Protein AF-A0A1S6K8A1-F1 (afdb_monomer)

pLDDT: mean 90.95, std 9.64, range [48.81, 98.81]

Mean predicted aligned error: 5.12 Å

Solvent-accessible surface area (backbone atoms only — not comparable to full-atom values): 17089 Å² total; per-residue (Å²): 82,60,69,56,19,53,52,50,51,32,41,77,69,65,68,31,81,94,62,98,66,86,76,83,82,50,78,65,81,83,83,84,59,56,93,90,34,52,47,62,49,50,51,54,43,56,75,68,61,49,46,68,44,80,40,87,43,58,84,52,51,68,46,60,52,64,59,52,71,70,56,44,48,51,35,51,78,60,59,33,29,38,37,28,30,58,37,49,58,67,57,39,26,73,75,63,39,65,59,37,35,55,36,50,68,65,58,44,49,17,28,44,36,33,42,35,69,42,41,32,65,25,14,20,52,53,18,31,52,48,32,56,49,35,37,66,76,31,61,94,38,63,87,58,27,23,36,12,56,36,25,13,49,90,41,66,89,32,47,33,44,54,52,17,19,51,50,18,28,52,55,48,29,68,77,36,74,92,47,51,57,40,68,68,52,98,69,69,57,29,71,30,67,52,41,81,84,39,71,61,30,50,52,50,41,67,56,18,63,74,24,32,32,24,34,44,45,18,71,70,45,40,59,55,42,50,54,55,46,47,74,68,64,54,84,79,44,30,32,42,32,52,47,40,64,38,54,76,79,41,61,32,39,34,19,52,29,11,38,23,44,41,50,18,60,55,49,29,52,55,49,49,24,57,74,72,57,39,66,69,44,31,89,84,27,71,72,22,25,71,65,66,29,42,33,56,73,48,71,37,26,58,44,95,46,82,92,53,40,36,14,33,67,41,76,64,26,72,81,40,78,69,16,67,64,99

Sequence (326 aa):
SGWEAVHKISYELGLDKAQVSGNKNLRNKVYEPKKGELASSYKNAIDSSFRYIVLCGFTHKAALYGLEPEYIKKIKDNNIVFITVDFDIQQDASTGEPAAKAFVDKIGQGRLIPVIFDTKQAAYIAGRALADYFSKIYKDNPEKRTIGAFGGIPWPAVSDFIAGTFQGIIDWNKEHPEAKTKSLNNTIELKTSFTSGEPVAVAAINSVIKATASYPVAGSLSSDTAKEIKKLGDKNKFIIGVDADQKNALKGHRIFTSVMKLIGQAVYNVLADLYSQGENSLSLQPGFEIGKKNGEAKVFGYGENEASKYVGVATSGLLDSKNDEI

Foldseek 3Di:
DLVCLQQVLCVVVVVDPDDPDDPPPGPRDDDDADVPRLLVSLVVCLVVLDQEAEDADPVSQVSLLPDDLVSLVSCQVSLRAYEYEQDDLVVCLVVPPVSSVSNCVSNDFLRYHYEAAQLLQQLLVQLLVLLVVQCPPCVVPLVQLEFAEEAQAPDCLQVSSVVSNVNSQVVNCVVPVSRHRDYQDPDYHHHNNLDPPPPSLVVSLVSGLVHLEYEYSRPCSQLVSQVVNVVVVDLSHAYAAEQDFCCVVSWQAFYFKYWHAQSSVVSNLQVNCCVPVHQQDRPQFHRRHRNHHHGDHDHQYCDPDPVRGRTHIGDGRRPPPRHSND

Organism: Mycoplasmopsis bovis (NCBI:txid28903)

Structure (mmCIF, N/CA/C/O backbone):
data_AF-A0A1S6K8A1-F1
#
_entry.id   AF-A0A1S6K8A1-F1
#
loop_
_atom_site.group_PDB
_atom_site.id
_atom_site.type_symbol
_atom_site.label_atom_id
_atom_site.label_alt_id
_atom_site.label_comp_id
_atom_site.label_asym_id
_atom_site.label_entity_id
_atom_site.label_seq_id
_atom_site.pdbx_PDB_ins_code
_atom_site.Cartn_x
_atom_site.Cartn_y
_atom_site.Cartn_z
_atom_site.occupancy
_atom_site.B_iso_or_equiv
_atom_site.auth_seq_id
_atom_site.auth_comp_id
_atom_site.auth_asym_id
_atom_site.auth_atom_id
_atom_site.pdbx_PDB_model_num
ATOM 1 N N . SER A 1 1 ? -9.533 -5.399 -1.930 1.00 82.44 1 SER A N 1
ATOM 2 C CA . SER A 1 1 ? -9.502 -4.082 -1.253 1.00 82.44 1 SER A CA 1
ATOM 3 C C . SER A 1 1 ? -10.282 -4.151 0.064 1.00 82.44 1 SER A C 1
ATOM 5 O O . SER A 1 1 ? -10.915 -5.170 0.324 1.00 82.44 1 SER A O 1
ATOM 7 N N . GLY A 1 2 ? -10.243 -3.115 0.914 1.00 85.25 2 GLY A N 1
ATOM 8 C CA . GLY A 1 2 ? -11.008 -3.102 2.174 1.00 85.25 2 GLY A CA 1
ATOM 9 C C . GLY A 1 2 ? -12.531 -3.115 1.970 1.00 85.25 2 GLY A C 1
ATOM 10 O O . GLY A 1 2 ? -13.239 -3.812 2.689 1.00 85.25 2 GLY A O 1
ATOM 11 N N . TRP A 1 3 ? -13.038 -2.419 0.945 1.00 85.38 3 TRP A N 1
ATOM 12 C CA . TRP A 1 3 ? -14.476 -2.380 0.650 1.00 85.38 3 TRP A CA 1
ATOM 13 C C . TRP A 1 3 ? -15.014 -3.762 0.237 1.00 85.38 3 TRP A C 1
ATOM 15 O O . TRP A 1 3 ? -16.063 -4.187 0.726 1.00 85.38 3 TRP A O 1
ATOM 25 N N . GLU A 1 4 ? -14.259 -4.485 -0.599 1.00 84.94 4 GLU A N 1
ATOM 26 C CA . GLU A 1 4 ? -14.596 -5.844 -1.046 1.00 84.94 4 GLU A CA 1
ATOM 27 C C . GLU A 1 4 ? -14.690 -6.800 0.138 1.00 84.94 4 GLU A C 1
ATOM 29 O O . GLU A 1 4 ? -15.601 -7.617 0.189 1.00 84.94 4 GLU A O 1
ATOM 34 N N . ALA A 1 5 ? -13.784 -6.673 1.110 1.00 88.94 5 ALA A N 1
ATOM 35 C CA . ALA A 1 5 ? -13.787 -7.494 2.315 1.00 88.94 5 ALA A CA 1
ATOM 36 C C . ALA A 1 5 ? -15.070 -7.302 3.133 1.00 88.94 5 ALA A C 1
ATOM 38 O O . ALA A 1 5 ? -15.718 -8.276 3.510 1.00 88.94 5 ALA A O 1
ATOM 39 N N . VAL A 1 6 ? -15.463 -6.041 3.344 1.00 87.06 6 VAL A N 1
ATOM 40 C CA . VAL A 1 6 ? -16.673 -5.654 4.085 1.00 87.06 6 VAL A CA 1
ATOM 41 C C . VAL A 1 6 ? -17.950 -6.176 3.411 1.00 87.06 6 VAL A C 1
ATOM 43 O O . VAL A 1 6 ? -18.886 -6.588 4.097 1.00 87.06 6 VAL A O 1
ATOM 46 N N . HIS A 1 7 ? -17.990 -6.196 2.077 1.00 85.50 7 HIS A N 1
ATOM 47 C CA . HIS A 1 7 ? -19.129 -6.729 1.320 1.00 85.50 7 HIS A CA 1
ATOM 48 C C . HIS A 1 7 ? -19.131 -8.259 1.283 1.00 85.50 7 HIS A C 1
ATOM 50 O O . HIS A 1 7 ? -20.175 -8.888 1.458 1.00 85.50 7 HIS A O 1
ATOM 56 N N . LYS A 1 8 ? -17.960 -8.868 1.077 1.00 86.69 8 LYS A N 1
ATOM 57 C CA . LYS A 1 8 ? -17.801 -10.320 1.014 1.00 86.69 8 LYS A CA 1
ATOM 58 C C . LYS A 1 8 ? -18.229 -10.980 2.321 1.00 86.69 8 LYS A C 1
ATOM 60 O O . LYS A 1 8 ? -18.984 -11.945 2.278 1.00 86.69 8 LYS A O 1
ATOM 65 N N . ILE A 1 9 ? -17.829 -10.423 3.467 1.00 87.25 9 ILE A N 1
ATOM 66 C CA . ILE A 1 9 ? -18.209 -10.986 4.767 1.00 87.25 9 ILE A CA 1
ATOM 67 C C . ILE A 1 9 ? -19.720 -10.899 5.016 1.00 87.25 9 ILE A C 1
ATOM 69 O O . ILE A 1 9 ? -20.315 -11.869 5.472 1.00 87.25 9 ILE A O 1
ATOM 73 N N . SER A 1 10 ? -20.373 -9.788 4.647 1.00 83.62 10 SER A N 1
ATOM 74 C CA . SER A 1 10 ? -21.837 -9.688 4.715 1.00 83.62 10 SER A CA 1
ATOM 75 C C . SER A 1 10 ? -22.523 -10.797 3.925 1.00 83.62 10 SER A C 1
ATOM 77 O O . SER A 1 10 ? -23.492 -11.391 4.395 1.00 83.62 10 SER A O 1
ATOM 79 N N . TYR A 1 11 ? -22.043 -11.037 2.706 1.00 84.69 11 TYR A N 1
ATOM 80 C CA . TYR A 1 11 ? -22.619 -12.034 1.821 1.00 84.69 11 TYR A CA 1
ATOM 81 C C . TYR A 1 11 ? -22.442 -13.450 2.377 1.00 84.69 11 TYR A C 1
ATOM 83 O O . TYR A 1 11 ? -23.408 -14.204 2.464 1.00 84.69 11 TYR A O 1
ATOM 91 N N . GLU A 1 12 ? -21.231 -13.800 2.808 1.00 86.12 12 GLU A N 1
ATOM 92 C CA . GLU A 1 12 ? -20.920 -15.142 3.312 1.00 86.12 12 GLU A CA 1
ATOM 93 C C . GLU A 1 12 ? -21.593 -15.450 4.654 1.00 86.12 12 GLU A C 1
ATOM 95 O O . GLU A 1 12 ? -21.944 -16.597 4.914 1.00 86.12 12 GLU A O 1
ATOM 100 N N . LEU A 1 13 ? -21.860 -14.428 5.472 1.00 83.06 13 LEU A N 1
ATOM 101 C CA . LEU A 1 13 ? -22.665 -14.553 6.689 1.00 83.06 13 LEU A CA 1
ATOM 102 C C . LEU A 1 13 ? -24.183 -14.543 6.420 1.00 83.06 13 LEU A C 1
ATOM 104 O O . LEU A 1 13 ? -24.973 -14.575 7.363 1.00 83.06 13 LEU A O 1
ATOM 108 N N . GLY A 1 14 ? -24.616 -14.450 5.157 1.00 81.38 14 GLY A N 1
ATOM 109 C CA . GLY A 1 14 ? -26.032 -14.372 4.783 1.00 81.38 14 GLY A CA 1
ATOM 110 C C . GLY A 1 14 ? -26.734 -13.092 5.250 1.00 81.38 14 GLY A C 1
ATOM 111 O O . GLY A 1 14 ? -27.963 -13.041 5.288 1.00 81.38 14 GLY A O 1
ATOM 112 N N . LEU A 1 15 ? -25.970 -12.058 5.619 1.00 78.25 15 LEU A N 1
ATOM 113 C CA . LEU A 1 15 ? -26.489 -10.769 6.080 1.00 78.25 15 LEU A CA 1
ATOM 114 C C . LEU A 1 15 ? -27.032 -9.928 4.924 1.00 78.25 15 LEU A C 1
ATOM 116 O O . LEU A 1 15 ? -27.980 -9.171 5.118 1.00 78.25 15 LEU A O 1
ATOM 120 N N . ASP A 1 16 ? -26.438 -10.087 3.740 1.00 79.06 16 ASP A N 1
ATOM 121 C CA . ASP A 1 16 ? -26.830 -9.420 2.504 1.00 79.06 16 ASP A CA 1
ATOM 122 C C . ASP A 1 16 ? -27.112 -10.460 1.407 1.00 79.06 16 ASP A C 1
ATOM 124 O O . ASP A 1 16 ? -26.397 -11.452 1.260 1.00 79.06 16 ASP A O 1
ATOM 128 N N . LYS A 1 17 ? -28.156 -10.238 0.597 1.00 68.44 17 LYS A N 1
ATOM 129 C CA . LYS A 1 17 ? -28.444 -11.091 -0.569 1.00 68.44 17 LYS A CA 1
ATOM 130 C C . LYS A 1 17 ? -27.462 -10.783 -1.702 1.00 68.44 17 LYS A C 1
ATOM 132 O O . LYS A 1 17 ? -27.255 -9.610 -2.017 1.00 68.44 17 LYS A O 1
ATOM 137 N N . ALA A 1 18 ? -26.946 -11.817 -2.377 1.00 59.41 18 ALA A N 1
ATOM 138 C CA . ALA A 1 18 ? -26.244 -11.639 -3.650 1.00 59.41 18 ALA A CA 1
ATOM 139 C C . ALA A 1 18 ? -27.179 -10.965 -4.657 1.00 59.41 18 ALA A C 1
ATOM 141 O O . ALA A 1 18 ? -28.193 -11.531 -5.064 1.00 59.41 18 ALA A O 1
ATOM 142 N N . GLN A 1 19 ? -26.823 -9.760 -5.080 1.00 58.38 19 GLN A N 1
ATOM 143 C CA . GLN A 1 19 ? -27.377 -9.140 -6.272 1.00 58.38 19 GLN A CA 1
ATOM 144 C C . GLN A 1 19 ? -26.222 -8.626 -7.121 1.00 58.38 19 GLN A C 1
ATOM 146 O O . GLN A 1 19 ? -25.225 -8.131 -6.602 1.00 58.38 19 GLN A O 1
ATOM 151 N N . VAL A 1 20 ? -26.363 -8.784 -8.436 1.00 48.81 20 VAL A N 1
ATOM 152 C CA . VAL A 1 20 ? -25.279 -8.616 -9.416 1.00 48.81 20 VAL A CA 1
ATOM 153 C C . VAL A 1 20 ? -24.877 -7.139 -9.592 1.00 48.81 20 VAL A C 1
ATOM 155 O O . VAL A 1 20 ? -23.797 -6.854 -10.098 1.00 48.81 20 VAL A O 1
ATOM 158 N N . SER A 1 21 ? -25.691 -6.190 -9.119 1.00 53.47 21 SER A N 1
ATOM 159 C CA . SER A 1 21 ? -25.352 -4.766 -8.989 1.00 53.47 21 SER A CA 1
ATOM 160 C C . SER A 1 21 ? -26.474 -4.001 -8.269 1.00 53.47 21 SER A C 1
ATOM 162 O O . SER A 1 21 ? -27.628 -4.423 -8.268 1.00 53.47 21 SER A O 1
ATOM 164 N N . GLY A 1 22 ? -26.153 -2.858 -7.654 1.00 54.72 22 GLY A N 1
ATOM 165 C CA . GLY A 1 22 ? -27.156 -1.854 -7.269 1.00 54.72 22 GLY A CA 1
ATOM 166 C C . GLY A 1 22 ? -27.935 -2.084 -5.967 1.00 54.72 22 GLY A C 1
ATOM 167 O O . GLY A 1 22 ? -28.835 -1.293 -5.679 1.00 54.72 22 GLY A O 1
ATOM 168 N N . ASN A 1 23 ? -27.601 -3.093 -5.153 1.00 60.78 23 ASN A N 1
ATOM 169 C CA . ASN A 1 23 ? -28.203 -3.225 -3.825 1.00 60.78 23 ASN A CA 1
ATOM 170 C C . ASN A 1 23 ? -27.742 -2.065 -2.922 1.00 60.78 23 ASN A C 1
ATOM 172 O O . ASN A 1 23 ? -26.606 -2.029 -2.459 1.00 60.78 23 ASN A O 1
ATOM 176 N N . LYS A 1 24 ? -28.633 -1.100 -2.675 1.00 62.41 24 LYS A N 1
ATOM 177 C CA . LYS A 1 24 ? -28.378 0.052 -1.789 1.00 62.41 24 LYS A CA 1
ATOM 178 C C . LYS A 1 24 ? -28.623 -0.272 -0.307 1.00 62.41 24 LYS A C 1
ATOM 180 O O . LYS A 1 24 ? -28.198 0.475 0.578 1.00 62.41 24 LYS A O 1
ATOM 185 N N . ASN A 1 25 ? -29.261 -1.408 -0.025 1.00 69.88 25 ASN A N 1
ATOM 186 C CA . ASN A 1 25 ? -29.684 -1.837 1.306 1.00 69.88 25 ASN A CA 1
ATOM 187 C C . ASN A 1 25 ? -28.726 -2.867 1.911 1.00 69.88 25 ASN A C 1
ATOM 189 O O . ASN A 1 25 ? -29.161 -3.820 2.545 1.00 69.88 25 ASN A O 1
ATOM 193 N N . LEU A 1 26 ? -27.421 -2.664 1.728 1.00 75.69 26 LEU A N 1
ATOM 194 C CA . LEU A 1 26 ? -26.408 -3.493 2.377 1.00 75.69 26 LEU A CA 1
ATOM 195 C C . LEU A 1 26 ? -26.368 -3.218 3.881 1.00 75.69 26 LEU A C 1
ATOM 197 O O . LEU A 1 26 ? -26.454 -2.052 4.287 1.00 75.69 26 LEU A O 1
ATOM 201 N N . ARG A 1 27 ? -26.238 -4.271 4.689 1.00 80.56 27 ARG A N 1
ATOM 202 C CA . ARG A 1 27 ? -26.088 -4.180 6.145 1.00 80.56 27 ARG A CA 1
ATOM 203 C C . ARG A 1 27 ? -24.772 -3.512 6.510 1.00 80.56 27 ARG A C 1
ATOM 205 O O . ARG A 1 27 ? -24.757 -2.585 7.316 1.00 80.56 27 ARG A O 1
ATOM 212 N N . ASN A 1 28 ? -23.689 -3.950 5.879 1.00 82.88 28 ASN A N 1
ATOM 213 C CA . ASN A 1 28 ? -22.412 -3.266 5.981 1.00 82.88 28 ASN A CA 1
ATOM 214 C C . ASN A 1 28 ? -22.362 -2.152 4.933 1.00 82.88 28 ASN A C 1
ATOM 216 O O . ASN A 1 28 ? -22.629 -2.379 3.752 1.00 82.88 28 ASN A O 1
ATOM 220 N N . LYS A 1 29 ? -22.040 -0.931 5.362 1.00 82.94 29 LYS A N 1
ATOM 221 C CA . LYS A 1 29 ? -21.957 0.235 4.476 1.00 82.94 29 LYS A CA 1
ATOM 222 C C . LYS A 1 29 ? -20.510 0.577 4.161 1.00 82.94 29 LYS A C 1
ATOM 224 O O . LYS A 1 29 ? -19.606 0.342 4.957 1.00 82.94 29 LYS A O 1
ATOM 229 N N . VAL A 1 30 ? -20.321 1.193 3.001 1.00 80.88 30 VAL A N 1
ATOM 230 C CA . VAL A 1 30 ? -19.072 1.850 2.624 1.00 80.88 30 VAL A CA 1
ATOM 231 C C . VAL A 1 30 ? -19.373 3.323 2.415 1.00 80.88 30 VAL A C 1
ATOM 233 O O . VAL A 1 30 ? -20.309 3.679 1.700 1.00 80.88 30 VAL A O 1
ATOM 236 N N . TYR A 1 31 ? -18.573 4.161 3.061 1.00 79.25 31 TYR A N 1
ATOM 237 C CA . TYR A 1 31 ? -18.586 5.602 2.878 1.00 79.25 31 TYR A CA 1
ATOM 238 C C . TYR A 1 31 ? -17.304 5.964 2.151 1.00 79.25 31 TYR A C 1
ATOM 240 O O . TYR A 1 31 ? -16.223 5.824 2.717 1.00 79.25 31 TYR A O 1
ATOM 248 N N . GLU A 1 32 ? -17.418 6.389 0.897 1.00 81.12 32 GLU A N 1
ATOM 249 C CA . GLU A 1 32 ? -16.304 7.017 0.196 1.00 81.12 32 GLU A CA 1
ATOM 250 C C . GLU A 1 32 ? -16.325 8.513 0.543 1.00 81.12 32 GLU A C 1
ATOM 252 O O . GLU A 1 32 ? -17.215 9.236 0.082 1.00 81.12 32 GLU A O 1
ATOM 257 N N . PRO A 1 33 ? -15.426 8.987 1.423 1.00 81.75 33 PRO A N 1
ATOM 258 C CA . PRO A 1 33 ? -15.405 10.385 1.816 1.00 81.75 33 PRO A CA 1
ATOM 259 C C . PRO A 1 33 ? -14.972 11.236 0.623 1.00 81.75 33 PRO A C 1
ATOM 261 O O . PRO A 1 33 ? -13.967 10.945 -0.029 1.00 81.75 33 PRO A O 1
ATOM 264 N N . LYS A 1 34 ? -15.669 12.347 0.369 1.00 84.06 34 LYS A N 1
ATOM 265 C CA . LYS A 1 34 ? -15.129 13.361 -0.542 1.00 84.06 34 LYS A CA 1
ATOM 266 C C . LYS A 1 34 ? -13.886 14.001 0.078 1.00 84.06 34 LYS A C 1
ATOM 268 O O . LYS A 1 34 ? -13.673 13.967 1.295 1.00 84.06 34 LYS A O 1
ATOM 273 N N . LYS A 1 35 ? -13.064 14.635 -0.761 1.00 81.06 35 LYS A N 1
ATOM 274 C CA . LYS A 1 35 ? -11.877 15.379 -0.318 1.00 81.06 35 LYS A CA 1
ATOM 275 C C . LYS A 1 35 ? -12.264 16.389 0.770 1.00 81.06 35 LYS A C 1
ATOM 277 O O . LYS A 1 35 ? -13.113 17.242 0.547 1.00 81.06 35 LYS A O 1
ATOM 282 N N . GLY A 1 36 ? -11.633 16.282 1.939 1.00 84.38 36 GLY A N 1
ATOM 283 C CA . GLY A 1 36 ? -11.901 17.151 3.093 1.00 84.38 36 GLY A CA 1
ATOM 284 C C . GLY A 1 36 ? -13.105 16.754 3.959 1.00 84.38 36 GLY A C 1
ATOM 285 O O . GLY A 1 36 ? -13.292 17.341 5.017 1.00 84.38 36 GLY A O 1
ATOM 286 N N . GLU A 1 37 ? -13.881 15.731 3.588 1.00 90.62 37 GLU A N 1
ATOM 287 C CA . GLU A 1 37 ? -15.113 15.330 4.294 1.00 90.62 37 GLU A CA 1
ATOM 288 C C . GLU A 1 37 ? -14.934 14.094 5.202 1.00 90.62 37 GLU A C 1
ATOM 290 O O . GLU A 1 37 ? -15.907 13.443 5.596 1.00 90.62 37 GLU A O 1
ATOM 295 N N . LEU A 1 38 ? -13.691 13.755 5.568 1.00 92.44 38 LEU A N 1
ATOM 296 C CA . LEU A 1 38 ? -13.395 12.607 6.438 1.00 92.44 38 LEU A CA 1
ATOM 297 C C . LEU A 1 38 ? -14.090 12.711 7.803 1.00 92.44 38 LEU A C 1
ATOM 299 O O . LEU A 1 38 ? -14.707 11.745 8.245 1.00 92.44 38 LEU A O 1
ATOM 303 N N . ALA A 1 39 ? -14.043 13.884 8.444 1.00 92.19 39 ALA A N 1
ATOM 304 C CA . ALA A 1 39 ? -14.665 14.090 9.752 1.00 92.19 39 ALA A CA 1
ATOM 305 C C . ALA A 1 39 ? -16.185 13.859 9.698 1.00 92.19 39 ALA A C 1
ATOM 307 O O . ALA A 1 39 ? -16.719 13.093 10.495 1.00 92.19 39 ALA A O 1
ATOM 308 N N . SER A 1 40 ? -16.875 14.449 8.717 1.00 92.38 40 SER A N 1
ATOM 309 C CA . SER A 1 40 ? -18.314 14.236 8.507 1.00 92.38 40 SER A CA 1
ATOM 310 C C . SER A 1 40 ? -18.646 12.766 8.238 1.00 92.38 40 SER A C 1
ATOM 312 O O . SER A 1 40 ? -19.638 12.251 8.744 1.00 92.38 40 SER A O 1
ATOM 314 N N . SER A 1 41 ? -17.788 12.061 7.497 1.00 92.44 41 SER A N 1
ATOM 315 C CA . SER A 1 41 ? -17.971 10.634 7.213 1.00 92.44 41 SER A CA 1
ATOM 316 C C . SER A 1 41 ? -17.862 9.771 8.475 1.00 92.44 41 SER A C 1
ATOM 318 O O . SER A 1 41 ? -18.659 8.851 8.653 1.00 92.44 41 SER A O 1
ATOM 320 N N . TYR A 1 42 ? -16.944 10.091 9.394 1.00 93.25 42 TYR A N 1
ATOM 321 C CA . TYR A 1 42 ? -16.872 9.412 10.693 1.00 93.25 42 TYR A CA 1
ATOM 322 C C . TYR A 1 42 ? -18.099 9.671 11.551 1.00 93.25 42 TY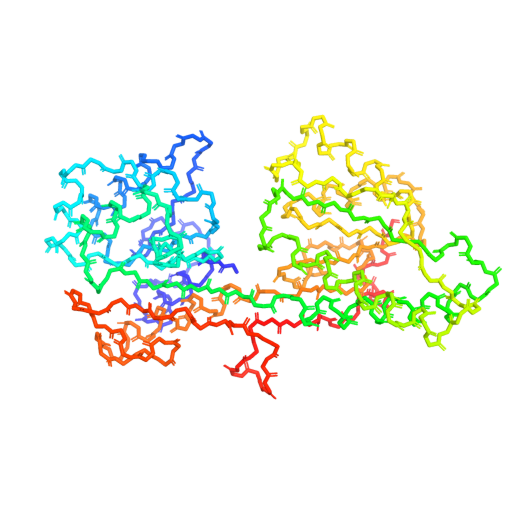R A C 1
ATOM 324 O O . TYR A 1 42 ? -18.641 8.730 12.120 1.00 93.25 42 TYR A O 1
ATOM 332 N N . LYS A 1 43 ? -18.553 10.926 11.617 1.00 93.56 43 LYS A N 1
ATOM 333 C CA . LYS A 1 43 ? -19.755 11.303 12.370 1.00 93.56 43 LYS A CA 1
ATOM 334 C C . LYS A 1 43 ? -20.963 10.508 11.889 1.00 93.56 43 LYS A C 1
ATOM 336 O O . LYS A 1 43 ? -21.606 9.843 12.691 1.00 93.56 43 LYS A O 1
ATOM 341 N N . ASN A 1 44 ? -21.166 10.445 10.573 1.00 92.25 44 ASN A N 1
ATOM 342 C CA . ASN A 1 44 ? -22.231 9.648 9.964 1.00 92.25 44 ASN A CA 1
ATOM 343 C C . ASN A 1 44 ? -22.121 8.154 10.305 1.00 92.25 44 ASN A C 1
ATOM 345 O O . ASN A 1 44 ? -23.133 7.514 10.594 1.00 92.25 44 ASN A O 1
ATOM 349 N N . ALA A 1 45 ? -20.911 7.586 10.281 1.00 92.19 45 ALA A N 1
ATOM 350 C CA . ALA A 1 45 ? -20.701 6.182 10.625 1.00 92.19 45 ALA A CA 1
ATOM 351 C C . ALA A 1 45 ? -20.979 5.897 12.116 1.00 92.19 45 ALA A C 1
ATOM 353 O O . ALA A 1 45 ? -21.615 4.895 12.447 1.00 92.19 45 ALA A O 1
ATOM 354 N N . ILE A 1 46 ? -20.553 6.793 13.009 1.00 94.88 46 ILE A N 1
ATOM 355 C CA . ILE A 1 46 ? -20.787 6.694 14.456 1.00 94.88 46 ILE A CA 1
ATOM 356 C C . ILE A 1 46 ? -22.278 6.862 14.776 1.00 94.88 46 ILE A C 1
ATOM 358 O O . ILE A 1 46 ? -22.825 6.077 15.546 1.00 94.88 46 ILE A O 1
ATOM 362 N N . ASP A 1 47 ? -22.9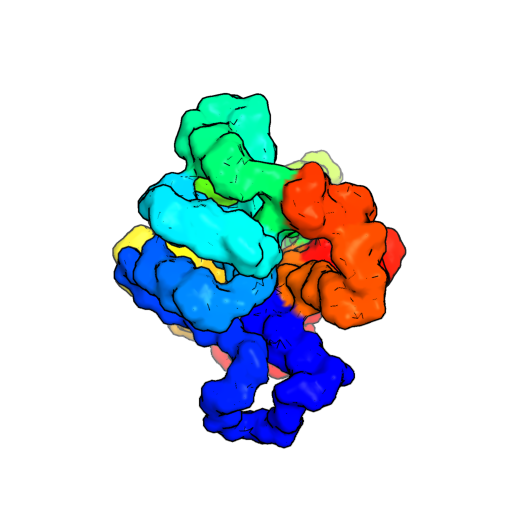56 7.828 14.154 1.00 94.56 47 ASP A N 1
ATOM 363 C CA . ASP A 1 47 ? -24.395 8.068 14.334 1.00 94.56 47 ASP A CA 1
ATOM 364 C C . ASP A 1 47 ? -25.249 6.919 13.797 1.00 94.56 47 ASP A C 1
ATOM 366 O O . ASP A 1 47 ? -26.275 6.573 14.379 1.00 94.56 47 ASP A O 1
ATOM 370 N N . SER A 1 48 ? -24.778 6.254 12.741 1.00 90.75 48 SER A N 1
ATOM 371 C CA . SER A 1 48 ? -25.383 5.021 12.223 1.00 90.75 48 SER A CA 1
ATOM 372 C C . SER A 1 48 ? -25.118 3.800 13.114 1.00 90.75 48 SER A C 1
ATOM 374 O O . SER A 1 48 ? -25.553 2.699 12.784 1.00 90.75 48 SER A O 1
ATOM 376 N N . SER A 1 49 ? -24.413 3.975 14.239 1.00 86.94 49 SER A N 1
ATOM 377 C CA . SER A 1 49 ? -24.106 2.930 15.221 1.00 86.94 49 SER A CA 1
ATOM 378 C C . SER A 1 49 ? -23.358 1.727 14.629 1.00 86.94 49 SER A C 1
ATOM 380 O O . SER A 1 49 ? -23.553 0.589 15.064 1.00 86.94 49 SER A O 1
ATOM 382 N N . PHE A 1 50 ? -22.483 1.952 13.637 1.00 91.00 50 PHE A N 1
ATOM 383 C CA . PHE A 1 50 ? -21.607 0.881 13.157 1.00 91.00 50 PHE A CA 1
ATOM 384 C C . PHE A 1 50 ? -20.660 0.444 14.264 1.00 91.00 50 PHE A C 1
ATOM 386 O O . PHE A 1 50 ? -19.879 1.235 14.788 1.00 91.00 50 PHE A O 1
ATOM 393 N N . ARG A 1 51 ? -20.704 -0.851 14.581 1.00 90.06 51 ARG A N 1
ATOM 394 C CA . ARG A 1 51 ? -19.867 -1.437 15.628 1.00 90.06 51 ARG A CA 1
ATOM 395 C C . ARG A 1 51 ? -18.398 -1.560 15.224 1.00 90.06 51 ARG A C 1
ATOM 397 O O . ARG A 1 51 ? -17.518 -1.414 16.067 1.00 90.06 51 ARG A O 1
ATOM 404 N N . TYR A 1 52 ? -18.136 -1.806 13.943 1.00 92.56 52 TYR A N 1
ATOM 405 C CA . TYR A 1 52 ? -16.793 -1.949 13.387 1.00 92.56 52 TYR A CA 1
ATOM 406 C C . TYR A 1 52 ? -16.610 -0.942 12.255 1.00 92.56 52 TYR A C 1
ATOM 408 O O . TYR A 1 52 ? -17.383 -0.939 11.297 1.00 92.56 52 TYR A O 1
ATOM 416 N N . ILE A 1 53 ? -15.593 -0.089 12.363 1.00 95.38 53 ILE A N 1
ATOM 417 C CA . ILE A 1 53 ? -15.279 0.939 11.367 1.00 95.38 53 ILE A CA 1
ATOM 418 C C . ILE A 1 53 ? -13.877 0.670 10.820 1.00 95.38 53 ILE A C 1
ATOM 420 O O . ILE A 1 53 ? -12.884 0.797 11.534 1.00 95.38 53 ILE A O 1
ATOM 424 N N . VAL A 1 54 ? -13.792 0.294 9.543 1.00 95.19 54 VAL A N 1
ATOM 425 C CA . VAL A 1 54 ? -12.519 0.033 8.854 1.00 95.19 54 VAL A CA 1
ATOM 426 C C . VAL A 1 54 ? -12.003 1.323 8.221 1.00 95.19 54 VAL A C 1
ATOM 428 O O . VAL A 1 54 ? -12.702 1.950 7.427 1.00 95.19 54 VAL A O 1
ATOM 431 N N . LEU A 1 55 ? -10.770 1.703 8.552 1.00 95.06 55 LEU A N 1
ATOM 432 C CA . LEU A 1 55 ? -10.096 2.901 8.057 1.00 95.06 55 LEU A CA 1
ATOM 433 C C . LEU A 1 55 ? -8.890 2.489 7.207 1.00 95.06 55 LEU A C 1
ATOM 435 O O . LEU A 1 55 ? -7.909 1.967 7.737 1.00 95.06 55 LEU A O 1
ATOM 439 N N . CYS A 1 56 ? -8.957 2.706 5.893 1.00 92.19 56 CYS A N 1
ATOM 440 C CA . CYS A 1 56 ? -7.901 2.305 4.964 1.00 92.19 56 CYS A CA 1
ATOM 441 C C . CYS A 1 56 ? -6.975 3.472 4.612 1.00 92.19 56 CYS A C 1
ATOM 443 O O . CYS A 1 56 ? -7.284 4.262 3.725 1.00 92.19 56 CYS A O 1
ATOM 445 N N . GLY A 1 57 ? -5.813 3.536 5.268 1.00 91.81 57 GLY A N 1
ATOM 446 C CA . GLY A 1 57 ? -4.755 4.500 4.975 1.00 91.81 57 GLY A CA 1
ATOM 447 C C . GLY A 1 57 ? -4.453 5.456 6.131 1.00 91.81 57 GLY A C 1
ATOM 448 O O . GLY A 1 57 ? -5.321 5.886 6.886 1.00 91.81 57 GLY A O 1
ATOM 449 N N . PHE A 1 58 ? -3.193 5.856 6.253 1.00 91.94 58 PHE A N 1
ATOM 450 C CA . PHE A 1 58 ? -2.710 6.726 7.333 1.00 91.94 58 PHE A CA 1
ATOM 451 C C . PHE A 1 58 ? -3.237 8.173 7.271 1.00 91.94 58 PHE A C 1
ATOM 453 O O . PHE A 1 58 ? -3.142 8.904 8.256 1.00 91.94 58 PHE A O 1
ATOM 460 N N . THR A 1 59 ? -3.838 8.604 6.156 1.00 92.19 59 THR A N 1
ATOM 461 C CA . THR A 1 59 ? -4.457 9.938 6.005 1.00 92.19 59 THR A CA 1
ATOM 462 C C . THR A 1 59 ? -5.700 10.130 6.879 1.00 92.19 59 THR A C 1
ATOM 464 O O . THR A 1 59 ? -6.171 11.252 7.054 1.00 92.19 59 THR A O 1
ATOM 467 N N . HIS A 1 60 ? -6.213 9.049 7.469 1.00 94.31 60 HIS A N 1
ATOM 468 C CA . HIS A 1 60 ? -7.357 9.056 8.373 1.00 94.31 60 HIS A CA 1
ATOM 469 C C . HIS A 1 60 ? -7.059 9.683 9.752 1.00 94.31 60 HIS A C 1
ATOM 471 O O . HIS A 1 60 ? -7.994 10.152 10.410 1.00 94.31 60 HIS A O 1
ATOM 477 N N . LYS A 1 61 ? -5.783 9.728 10.175 1.00 93.50 61 LYS A N 1
ATOM 478 C CA . LYS A 1 61 ? -5.340 10.118 11.530 1.00 93.50 61 LYS A CA 1
ATOM 479 C C . LYS A 1 61 ? -5.857 11.486 11.980 1.00 93.50 61 LYS A C 1
ATOM 481 O O . LYS A 1 61 ? -6.533 11.580 12.998 1.00 93.50 61 LYS A O 1
ATOM 486 N N . ALA A 1 62 ? -5.586 12.538 11.204 1.00 92.56 62 ALA A N 1
ATOM 487 C CA . ALA A 1 62 ? -5.884 13.915 11.610 1.00 92.56 62 ALA A CA 1
ATOM 488 C C . ALA A 1 62 ? -7.381 14.140 11.884 1.00 92.56 62 ALA A C 1
ATOM 490 O O . ALA A 1 62 ? -7.752 14.691 12.918 1.00 92.56 62 ALA A O 1
ATOM 491 N N . ALA A 1 63 ? -8.247 13.657 10.987 1.00 94.44 63 ALA A N 1
ATOM 492 C CA . ALA A 1 63 ? -9.694 13.768 11.156 1.00 94.44 63 ALA A CA 1
ATOM 493 C C . ALA A 1 63 ? -10.210 12.942 12.347 1.00 94.44 63 ALA A C 1
ATOM 495 O O . ALA A 1 63 ? -11.187 13.328 12.981 1.00 94.44 63 ALA A O 1
ATOM 496 N N . LEU A 1 64 ? -9.560 11.816 12.658 1.00 94.06 64 LEU A N 1
ATOM 497 C CA . LEU A 1 64 ? -9.962 10.939 13.753 1.00 94.06 64 LEU A CA 1
ATOM 498 C C . LEU A 1 64 ? -9.585 11.549 15.113 1.00 94.06 64 LEU A C 1
ATOM 500 O O . LEU A 1 64 ? -10.395 11.554 16.036 1.00 94.06 64 LEU A O 1
ATOM 504 N N . TYR A 1 65 ? -8.391 12.139 15.214 1.00 95.00 65 TYR A N 1
ATOM 505 C CA . TYR A 1 65 ? -7.926 12.827 16.425 1.00 95.00 65 TYR A CA 1
ATOM 506 C C . TYR A 1 65 ? -8.763 14.072 16.753 1.00 95.00 65 TYR A C 1
ATOM 508 O O . TYR A 1 65 ? -8.881 14.447 17.920 1.00 95.00 65 TYR A O 1
ATOM 516 N N . GLY A 1 66 ? -9.355 14.691 15.728 1.00 94.25 66 GLY A N 1
ATOM 517 C CA . GLY A 1 66 ? -10.197 15.881 15.840 1.00 94.25 66 GLY A CA 1
ATOM 518 C C . GLY A 1 66 ? -11.656 15.634 16.236 1.00 94.25 66 GLY A C 1
ATOM 519 O O . GLY A 1 66 ? -12.419 16.595 16.252 1.00 94.25 66 GLY A O 1
ATOM 520 N N . LEU A 1 67 ? -12.069 14.395 16.534 1.00 95.75 67 LEU A N 1
ATOM 521 C CA . LEU A 1 67 ? -13.454 14.103 16.922 1.00 95.75 67 LEU A CA 1
ATOM 522 C C . LEU A 1 67 ? -13.862 14.813 18.224 1.00 95.75 67 LEU A C 1
ATOM 524 O O . LEU A 1 67 ? -13.141 14.801 19.227 1.00 95.75 67 LEU A O 1
ATOM 528 N N . GLU A 1 68 ? -15.061 15.395 18.219 1.00 96.19 68 GLU A N 1
ATOM 529 C CA . GLU A 1 68 ? -15.622 16.118 19.356 1.00 96.19 68 GLU A CA 1
ATOM 530 C C . GLU A 1 68 ? -15.999 15.175 20.519 1.00 96.19 68 GLU A C 1
ATOM 532 O O . GLU A 1 68 ? -16.315 13.999 20.298 1.00 96.19 68 GLU A O 1
ATOM 537 N N . PRO A 1 69 ? -16.028 15.670 21.777 1.00 97.12 69 PRO A N 1
ATOM 538 C CA . PRO A 1 69 ? -16.305 14.844 22.957 1.00 97.12 69 PRO A CA 1
ATOM 539 C C . PRO A 1 69 ? -17.610 14.037 22.897 1.00 97.12 69 PRO A C 1
ATOM 541 O O . PRO A 1 69 ? -17.664 12.928 23.429 1.00 97.12 69 PRO A O 1
ATOM 544 N N . GLU A 1 70 ? -18.649 14.549 22.233 1.00 97.69 70 GLU A N 1
ATOM 545 C CA . GLU A 1 70 ? -19.917 13.830 22.059 1.00 97.69 70 GLU A CA 1
ATOM 546 C C . GLU A 1 70 ? -19.760 12.545 21.226 1.00 97.69 70 GLU A C 1
ATOM 548 O O . GLU A 1 70 ? -20.342 11.515 21.566 1.00 97.69 70 GLU A O 1
ATOM 553 N N . TYR A 1 71 ? -18.912 12.559 20.191 1.00 97.69 71 TYR A N 1
ATOM 554 C CA . TYR A 1 71 ? -18.629 11.378 19.373 1.00 97.69 71 TYR A CA 1
ATOM 555 C C . TYR A 1 71 ? -17.712 10.407 20.108 1.00 97.69 71 TYR A C 1
ATOM 557 O O . TYR A 1 71 ? -17.923 9.200 20.026 1.00 97.69 71 TYR A O 1
ATOM 565 N N . ILE A 1 72 ? -16.763 10.909 20.908 1.00 97.56 72 ILE A N 1
ATOM 566 C CA . ILE A 1 72 ? -15.980 10.067 21.827 1.00 97.56 72 ILE A CA 1
ATOM 567 C C . ILE A 1 72 ? -16.909 9.328 22.799 1.00 97.56 72 ILE A C 1
ATOM 569 O O . ILE A 1 72 ? -16.726 8.132 23.037 1.00 97.56 72 ILE A O 1
ATOM 573 N N . LYS A 1 73 ? -17.937 10.005 23.328 1.00 97.25 73 LYS A N 1
ATOM 574 C CA . LYS A 1 73 ? -18.945 9.372 24.184 1.00 97.25 73 LYS A CA 1
ATOM 575 C C . LYS A 1 73 ? -19.720 8.287 23.427 1.00 97.25 73 LYS A C 1
ATOM 577 O O . LYS A 1 73 ? -19.783 7.162 23.909 1.00 97.25 73 LYS A O 1
ATOM 582 N N . LYS A 1 74 ? -20.225 8.580 22.222 1.00 97.50 74 LYS A N 1
ATOM 583 C CA . LYS A 1 74 ? -20.939 7.600 21.377 1.00 97.50 74 LYS A CA 1
ATOM 584 C C . LYS A 1 74 ? -20.083 6.376 21.036 1.00 97.50 74 LYS A C 1
ATOM 586 O O . LYS A 1 74 ? -20.589 5.259 21.076 1.00 97.50 74 LYS A O 1
ATOM 591 N N . ILE A 1 75 ? -18.794 6.566 20.743 1.00 97.00 75 ILE A N 1
ATOM 592 C CA . ILE A 1 75 ? -17.835 5.473 20.512 1.00 97.00 75 ILE A CA 1
ATOM 593 C C . ILE A 1 75 ? -17.751 4.562 21.740 1.00 97.00 75 ILE A C 1
ATOM 595 O O . ILE A 1 75 ? -17.741 3.337 21.607 1.00 97.00 75 ILE A O 1
ATOM 599 N N . LYS A 1 76 ? -17.694 5.148 22.942 1.00 96.06 76 LYS A N 1
ATOM 600 C CA . LYS A 1 76 ? -17.631 4.385 24.190 1.00 96.06 76 LYS A CA 1
ATOM 601 C C . LYS A 1 76 ? -18.922 3.643 24.483 1.00 96.06 76 LYS A C 1
ATOM 603 O O . LYS A 1 76 ? -18.850 2.440 24.707 1.00 96.06 76 LYS A O 1
ATOM 608 N N . ASP A 1 77 ? -20.048 4.350 24.452 1.00 95.38 77 ASP A N 1
ATOM 609 C CA . ASP A 1 77 ? -21.367 3.813 24.794 1.00 95.38 77 ASP A CA 1
ATOM 610 C C . ASP A 1 77 ? -21.764 2.650 23.870 1.00 95.38 77 ASP A C 1
ATOM 612 O O . ASP A 1 77 ? -22.358 1.677 24.324 1.00 95.38 77 ASP A O 1
ATOM 616 N N . ASN A 1 78 ? -21.393 2.724 22.586 1.00 94.94 78 ASN A N 1
ATOM 617 C CA . ASN A 1 78 ? -21.742 1.714 21.584 1.00 94.94 78 ASN A CA 1
ATOM 618 C C . ASN A 1 78 ? -20.636 0.677 21.329 1.00 94.94 78 ASN A C 1
ATOM 620 O O . ASN A 1 78 ? -20.771 -0.142 20.421 1.00 94.94 78 ASN A O 1
ATOM 624 N N . ASN A 1 79 ? -19.538 0.705 22.099 1.00 93.38 79 ASN A N 1
ATOM 625 C CA . ASN A 1 79 ? -18.382 -0.181 21.914 1.00 93.38 79 ASN A CA 1
ATOM 626 C C . ASN A 1 79 ? -17.883 -0.233 20.455 1.00 93.38 79 ASN A C 1
ATOM 628 O O . ASN A 1 79 ? -17.619 -1.309 19.913 1.00 93.38 79 ASN A O 1
ATOM 632 N N . ILE A 1 80 ? -17.775 0.938 19.818 1.00 95.75 80 ILE A N 1
ATOM 633 C CA . ILE A 1 80 ? -17.282 1.055 18.443 1.00 95.75 80 ILE A CA 1
ATOM 634 C C . ILE A 1 80 ? -15.784 0.749 18.417 1.00 95.75 80 ILE A C 1
ATOM 636 O O . ILE A 1 80 ? -15.012 1.319 19.191 1.00 95.75 80 ILE A O 1
ATOM 640 N N . VAL A 1 81 ? -15.376 -0.122 17.495 1.00 95.19 81 VAL A N 1
ATOM 641 C CA . VAL A 1 81 ? -13.983 -0.521 17.275 1.00 95.19 81 VAL A CA 1
ATOM 642 C C . VAL A 1 81 ? -13.518 -0.029 15.908 1.00 95.19 81 VAL A C 1
ATOM 644 O O . VAL A 1 81 ? -14.174 -0.262 14.890 1.00 95.19 81 VAL A O 1
ATOM 647 N N . PHE A 1 82 ? -12.355 0.615 15.877 1.00 96.38 82 PHE A N 1
ATOM 648 C CA . PHE A 1 82 ? -11.681 1.027 14.653 1.00 96.38 82 PHE A CA 1
ATOM 649 C C . PHE A 1 82 ? -10.646 -0.012 14.229 1.00 96.38 82 PHE A C 1
ATOM 651 O O . PHE A 1 82 ? -9.760 -0.368 15.005 1.00 96.38 82 PHE A O 1
ATOM 658 N N . ILE A 1 83 ? -10.728 -0.452 12.976 1.00 95.50 83 ILE A N 1
ATOM 659 C CA . ILE A 1 83 ? -9.716 -1.289 12.325 1.00 95.50 83 ILE A CA 1
ATOM 660 C C . ILE A 1 83 ? -8.867 -0.364 11.446 1.00 95.50 83 ILE A C 1
ATOM 662 O O . ILE A 1 83 ? -9.351 0.125 10.424 1.00 95.50 83 ILE A O 1
ATOM 666 N N . THR A 1 84 ? -7.630 -0.078 11.853 1.00 95.56 84 THR A N 1
ATOM 667 C CA . THR A 1 84 ? -6.752 0.909 11.203 1.00 95.56 84 THR A CA 1
ATOM 668 C C . THR A 1 84 ? -5.740 0.221 10.294 1.00 95.56 84 THR A C 1
ATOM 670 O O . THR A 1 84 ? -4.835 -0.466 10.756 1.00 95.56 84 THR A O 1
ATOM 673 N N . VAL A 1 85 ? -5.887 0.387 8.982 1.00 94.81 85 VAL A N 1
ATOM 674 C CA . VAL A 1 85 ? -5.046 -0.270 7.971 1.00 94.81 85 VAL A CA 1
ATOM 675 C C . VAL A 1 85 ? -3.965 0.697 7.489 1.00 94.81 85 VAL A C 1
ATOM 677 O O . VAL A 1 85 ? -4.292 1.807 7.072 1.00 94.81 85 VAL A O 1
ATOM 680 N N . ASP A 1 86 ? -2.701 0.263 7.502 1.00 93.62 86 ASP A N 1
ATOM 681 C CA . ASP A 1 86 ? -1.485 1.045 7.186 1.00 93.62 86 ASP A CA 1
ATOM 682 C C . ASP A 1 86 ? -1.113 2.136 8.211 1.00 93.62 86 ASP A C 1
ATOM 684 O O . ASP A 1 86 ? -0.257 2.989 7.949 1.00 93.62 86 ASP A O 1
ATOM 688 N N . PHE A 1 87 ? -1.724 2.118 9.397 1.00 94.44 87 PHE A N 1
ATOM 689 C CA . PHE A 1 87 ? -1.313 2.968 10.509 1.00 94.44 87 PHE A CA 1
ATOM 690 C C . PHE A 1 87 ? -1.684 2.399 11.874 1.00 94.44 87 PHE A C 1
ATOM 692 O O . PHE A 1 87 ? -2.699 1.719 12.028 1.00 94.44 87 PHE A O 1
ATOM 699 N N . ASP A 1 88 ? -0.860 2.731 12.868 1.00 94.44 88 ASP A N 1
ATOM 700 C CA . ASP A 1 88 ? -1.057 2.355 14.260 1.00 94.44 88 ASP A CA 1
ATOM 701 C C . ASP A 1 88 ? -1.033 3.603 15.151 1.00 94.44 88 ASP A C 1
ATOM 703 O O . ASP A 1 88 ? 0.004 4.222 15.385 1.00 94.44 88 ASP A O 1
ATOM 707 N N . ILE A 1 89 ? -2.210 3.970 15.650 1.00 95.12 89 ILE A N 1
ATOM 708 C CA . ILE A 1 89 ? -2.389 5.116 16.546 1.00 95.12 89 ILE A CA 1
ATOM 709 C C . ILE A 1 89 ? -1.738 4.852 17.914 1.00 95.12 89 ILE A C 1
ATOM 711 O O . ILE A 1 89 ? -1.305 5.785 18.586 1.00 95.12 89 ILE A O 1
ATOM 715 N N . GLN A 1 90 ? -1.661 3.594 18.350 1.00 94.12 90 GLN A N 1
ATOM 716 C CA . GLN A 1 90 ? -1.062 3.242 19.638 1.00 94.12 90 GLN A CA 1
ATOM 717 C C . GLN A 1 90 ? 0.455 3.369 19.586 1.00 94.12 90 GLN A C 1
ATOM 719 O O . GLN A 1 90 ? 1.060 3.871 20.532 1.00 94.12 90 GLN A O 1
ATOM 724 N N . GLN A 1 91 ? 1.061 2.963 18.469 1.00 93.75 91 GLN A N 1
ATOM 725 C CA . GLN A 1 91 ? 2.473 3.211 18.207 1.00 93.75 91 GLN A CA 1
ATOM 726 C C . GLN A 1 91 ? 2.767 4.712 18.110 1.00 93.75 91 GLN A C 1
ATOM 728 O O . GLN A 1 91 ? 3.713 5.183 18.737 1.00 93.75 91 GLN A O 1
ATOM 733 N N . ASP A 1 92 ? 1.951 5.488 17.392 1.00 94.19 92 ASP A N 1
ATOM 734 C CA . ASP A 1 92 ? 2.095 6.951 17.365 1.00 94.19 92 ASP A CA 1
ATOM 735 C C . ASP A 1 92 ? 2.034 7.541 18.792 1.00 94.19 92 ASP A C 1
ATOM 737 O O . ASP A 1 92 ? 2.874 8.349 19.185 1.00 94.19 92 ASP A O 1
ATOM 741 N N . ALA A 1 93 ? 1.066 7.102 1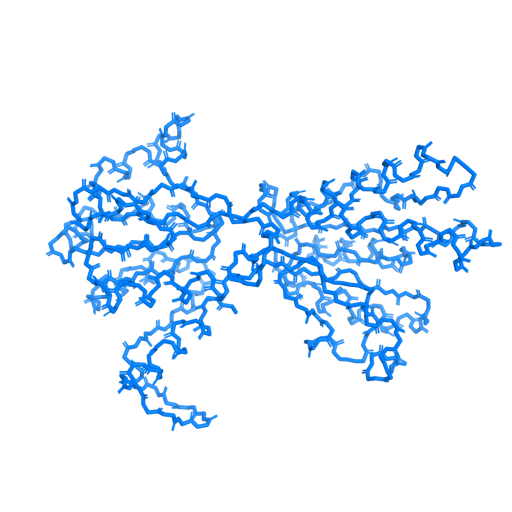9.604 1.00 94.94 93 ALA A N 1
ATOM 742 C CA . ALA A 1 93 ? 0.895 7.569 20.977 1.00 94.94 93 ALA A CA 1
ATOM 743 C C . ALA A 1 93 ? 2.081 7.205 21.887 1.00 94.94 93 ALA A C 1
ATOM 745 O O . ALA A 1 93 ? 2.474 8.015 22.728 1.00 94.94 93 ALA A O 1
ATOM 746 N N . SER A 1 94 ? 2.655 6.006 21.735 1.00 93.94 94 SER A N 1
ATOM 747 C CA . SER A 1 94 ? 3.790 5.544 22.546 1.00 93.94 94 SER A CA 1
ATOM 748 C C . SER A 1 94 ? 5.124 6.158 22.117 1.00 93.94 94 SER A C 1
ATOM 750 O O . SER A 1 94 ? 6.012 6.331 22.949 1.00 93.94 94 SER A O 1
ATOM 752 N N . THR A 1 95 ? 5.248 6.543 20.845 1.00 93.12 95 THR A N 1
ATOM 753 C CA . THR A 1 95 ? 6.425 7.231 20.288 1.00 93.12 95 THR A CA 1
ATOM 754 C C . THR A 1 95 ? 6.381 8.753 20.461 1.00 93.12 95 THR A C 1
ATOM 756 O O . THR A 1 95 ? 7.330 9.438 20.085 1.00 93.12 95 THR A O 1
ATOM 759 N N . GLY A 1 96 ? 5.330 9.278 21.100 1.00 90.19 96 GLY A N 1
ATOM 760 C CA . GLY A 1 96 ? 5.270 10.658 21.578 1.00 90.19 96 GLY A CA 1
ATOM 761 C C . GLY A 1 96 ? 4.424 11.616 20.742 1.00 90.19 96 GLY A C 1
ATOM 762 O O . GLY A 1 96 ? 4.490 12.815 20.999 1.00 90.19 96 GLY A O 1
ATOM 763 N N . GLU A 1 97 ? 3.608 11.138 19.796 1.00 95.19 97 GLU A N 1
ATOM 764 C CA . GLU A 1 97 ? 2.691 11.997 19.035 1.00 95.19 97 GLU A CA 1
ATOM 765 C C . GLU A 1 97 ? 1.535 12.491 19.935 1.00 95.19 97 GLU A C 1
ATOM 767 O O . GLU A 1 97 ? 0.664 11.695 20.322 1.00 95.19 97 GLU A O 1
ATOM 772 N N . PRO A 1 98 ? 1.458 13.797 20.278 1.00 96.44 98 PRO A N 1
ATOM 773 C CA . PRO A 1 98 ? 0.533 14.271 21.311 1.00 96.44 98 PRO A CA 1
ATOM 774 C C . PRO A 1 98 ? -0.940 14.089 20.942 1.00 96.44 98 PRO A C 1
ATOM 776 O O . PRO A 1 98 ? -1.759 13.752 21.799 1.00 96.44 98 PRO A O 1
ATOM 779 N N . ALA A 1 99 ? -1.287 14.280 19.666 1.00 96.62 99 ALA A N 1
ATOM 780 C CA . ALA A 1 99 ? -2.656 14.121 19.184 1.00 96.62 99 ALA A CA 1
ATOM 781 C C . ALA A 1 99 ? -3.115 12.655 19.245 1.00 96.62 99 ALA A C 1
ATOM 783 O O . ALA A 1 99 ? -4.239 12.382 19.672 1.00 96.62 99 ALA A O 1
ATOM 784 N N . ALA A 1 100 ? -2.228 11.715 18.901 1.00 96.94 100 ALA A N 1
ATOM 785 C CA . ALA A 1 100 ? -2.493 10.286 19.015 1.00 96.94 100 ALA A CA 1
ATOM 786 C C . ALA A 1 100 ? -2.663 9.873 20.481 1.00 96.94 100 ALA A C 1
ATOM 788 O O . ALA A 1 100 ? -3.651 9.223 20.822 1.00 96.94 100 ALA A O 1
ATOM 789 N N . LYS A 1 101 ? -1.761 10.317 21.370 1.00 96.88 101 LYS A N 1
ATOM 790 C CA . LYS A 1 101 ? -1.865 10.048 22.810 1.00 96.88 101 LYS A CA 1
ATOM 791 C C . LYS A 1 101 ? -3.172 10.576 23.397 1.00 96.88 101 LYS A C 1
ATOM 793 O O . LYS A 1 101 ? -3.901 9.824 24.041 1.00 96.88 101 LYS A O 1
ATOM 798 N N . ALA A 1 102 ? -3.504 11.837 23.123 1.00 97.00 102 ALA A N 1
ATOM 799 C CA . ALA A 1 102 ? -4.751 12.433 23.584 1.00 97.00 102 ALA A CA 1
ATOM 800 C C . ALA A 1 102 ? -5.978 11.675 23.057 1.00 97.00 102 ALA A C 1
ATOM 802 O O . ALA A 1 102 ? -6.957 11.519 23.784 1.00 97.00 102 ALA A O 1
ATOM 803 N N . PHE A 1 103 ? -5.942 11.198 21.811 1.00 96.94 103 PHE A N 1
ATOM 804 C CA . PHE A 1 103 ? -7.025 10.402 21.246 1.00 96.94 103 PHE A CA 1
ATOM 805 C C . PHE A 1 103 ? -7.157 9.036 21.931 1.00 96.94 103 PHE A C 1
ATOM 807 O O . PHE A 1 103 ? -8.254 8.715 22.380 1.00 96.94 103 PHE A O 1
ATOM 814 N N . VAL A 1 104 ? -6.067 8.271 22.081 1.00 96.75 104 VAL A N 1
ATOM 815 C CA . VAL A 1 104 ? -6.062 6.958 22.761 1.00 96.75 104 VAL A CA 1
ATOM 816 C C . VAL A 1 104 ? -6.575 7.080 24.197 1.00 96.75 104 VAL A C 1
ATOM 818 O O . VAL A 1 104 ? -7.457 6.316 24.594 1.00 96.75 104 VAL A O 1
ATOM 821 N N . ASP A 1 105 ? -6.096 8.079 24.943 1.00 96.19 105 ASP A N 1
ATOM 822 C CA . ASP A 1 105 ? -6.536 8.347 26.317 1.00 96.19 105 ASP A CA 1
ATOM 823 C C . ASP A 1 105 ? -8.044 8.681 26.358 1.00 96.19 105 ASP A C 1
ATOM 825 O O . ASP A 1 105 ? -8.782 8.208 27.227 1.00 96.19 105 ASP A O 1
ATOM 829 N N . LYS A 1 106 ? -8.537 9.455 25.377 1.00 96.50 106 LYS A N 1
ATOM 830 C CA . LYS A 1 106 ? -9.955 9.823 25.261 1.00 96.50 106 LYS A CA 1
ATOM 831 C C . LYS A 1 106 ? -10.843 8.645 24.901 1.00 96.50 106 LYS A C 1
ATOM 833 O O . LYS A 1 106 ? -11.882 8.513 25.540 1.00 96.50 106 LYS A O 1
ATOM 838 N N . ILE A 1 107 ? -10.505 7.823 23.906 1.00 96.19 107 ILE A N 1
ATOM 839 C CA . ILE A 1 107 ? -11.370 6.711 23.474 1.00 96.19 107 ILE A CA 1
ATOM 840 C C . ILE A 1 107 ? -11.317 5.527 24.444 1.00 96.19 107 ILE A C 1
ATOM 842 O O . ILE A 1 107 ? -12.334 4.864 24.637 1.00 96.19 107 ILE A O 1
ATOM 846 N N . GLY A 1 108 ? -10.189 5.320 25.127 1.00 95.69 108 GLY A N 1
ATOM 847 C CA . GLY A 1 108 ? -9.959 4.180 26.011 1.00 95.69 108 GLY A CA 1
ATOM 848 C C . GLY A 1 108 ? -9.589 2.891 25.266 1.00 95.69 108 GLY A C 1
ATOM 849 O O . GLY A 1 108 ? -9.552 2.835 24.038 1.00 95.69 108 GLY A O 1
ATOM 850 N N . GLN A 1 109 ? -9.307 1.839 26.034 1.00 95.38 109 GLN A N 1
ATOM 851 C CA . GLN A 1 109 ? -8.851 0.540 25.525 1.00 95.38 109 GLN A CA 1
ATOM 852 C C . GLN A 1 109 ? -9.967 -0.275 24.843 1.00 95.38 109 GLN A C 1
ATOM 854 O O . GLN A 1 109 ? -11.154 0.018 24.998 1.00 95.38 109 GLN A O 1
ATOM 859 N N . GLY A 1 110 ? -9.579 -1.315 24.099 1.00 94.44 110 GLY A N 1
ATOM 860 C CA . GLY A 1 110 ? -10.487 -2.251 23.428 1.00 94.44 110 GLY A CA 1
ATOM 861 C C . GLY A 1 110 ? -11.266 -1.663 22.256 1.00 94.44 110 GLY A C 1
ATOM 862 O O . GLY A 1 110 ? -12.401 -2.068 22.013 1.00 94.44 110 GLY A O 1
ATOM 863 N N . ARG A 1 111 ? -10.693 -0.663 21.577 1.00 95.75 111 ARG A N 1
ATOM 864 C CA . ARG A 1 111 ? -11.338 0.110 20.499 1.00 95.75 111 ARG A CA 1
ATOM 865 C C . ARG A 1 111 ? -10.466 0.299 19.263 1.00 95.75 111 ARG A C 1
ATOM 867 O O . ARG A 1 111 ? -10.932 0.882 18.290 1.00 95.75 111 ARG A O 1
ATOM 874 N N . LEU A 1 112 ? -9.226 -0.182 19.285 1.00 95.88 112 LEU A N 1
ATOM 875 C CA . LEU A 1 112 ? -8.295 -0.091 18.165 1.00 95.88 112 LEU A CA 1
ATOM 876 C C . LEU A 1 112 ? -7.782 -1.476 17.784 1.00 95.88 112 LEU A C 1
ATOM 878 O O . LEU A 1 112 ? -7.347 -2.233 18.650 1.00 95.88 112 LEU A O 1
ATOM 882 N N . ILE A 1 113 ? -7.799 -1.767 16.487 1.00 94.62 113 ILE A N 1
ATOM 883 C CA . ILE A 1 113 ? -7.179 -2.939 15.873 1.00 94.62 113 ILE A CA 1
ATOM 884 C C . ILE A 1 113 ? -6.274 -2.455 14.727 1.00 94.62 113 ILE A C 1
ATOM 886 O O . ILE A 1 113 ? -6.779 -2.160 13.640 1.00 94.62 113 ILE A O 1
ATOM 890 N N . PRO A 1 114 ? -4.953 -2.344 14.941 1.00 94.44 114 PRO A N 1
ATOM 891 C CA . PRO A 1 114 ? -4.023 -1.961 13.884 1.00 94.44 114 PRO A CA 1
ATOM 892 C C . PRO A 1 114 ? -3.699 -3.129 12.940 1.00 94.44 114 PRO A C 1
ATOM 894 O O . PRO A 1 114 ? -3.458 -4.257 13.366 1.00 94.44 114 PRO A O 1
ATOM 897 N N . VAL A 1 115 ? -3.650 -2.847 11.637 1.00 93.31 115 VAL A N 1
ATOM 898 C CA . VAL A 1 115 ? -3.283 -3.784 10.565 1.00 93.31 115 VAL A CA 1
ATOM 899 C C . VAL A 1 115 ? -2.149 -3.162 9.745 1.00 93.31 115 VAL A C 1
ATOM 901 O O . VAL A 1 115 ? -2.377 -2.244 8.954 1.00 93.31 115 VAL A O 1
ATOM 904 N N . ILE A 1 116 ? -0.919 -3.648 9.947 1.00 92.56 116 ILE A N 1
ATOM 905 C CA . ILE A 1 116 ? 0.319 -3.091 9.371 1.00 92.56 116 ILE A CA 1
ATOM 906 C C . ILE A 1 116 ? 1.004 -4.127 8.485 1.00 92.56 116 ILE A C 1
ATOM 908 O O . ILE A 1 116 ? 1.118 -5.275 8.887 1.00 92.56 116 ILE A O 1
ATOM 912 N N . PHE A 1 117 ? 1.513 -3.738 7.318 1.00 92.88 117 PHE A N 1
ATOM 913 C CA . PHE A 1 117 ? 2.140 -4.664 6.368 1.00 92.88 117 PHE A CA 1
ATOM 914 C C . PHE A 1 117 ? 3.643 -4.411 6.234 1.00 92.88 117 PHE A C 1
ATOM 916 O O . PHE A 1 117 ? 4.058 -3.263 6.093 1.00 92.88 117 PHE A O 1
ATOM 923 N N . ASP A 1 118 ? 4.449 -5.476 6.199 1.00 92.50 118 ASP A N 1
ATOM 924 C CA . ASP A 1 118 ? 5.862 -5.403 5.802 1.00 92.50 118 ASP A CA 1
ATOM 925 C C . ASP A 1 118 ? 5.997 -5.678 4.307 1.00 92.50 118 ASP A C 1
ATOM 927 O O . ASP A 1 118 ? 6.156 -6.816 3.859 1.00 92.50 118 ASP A O 1
ATOM 931 N N . THR A 1 119 ? 5.933 -4.610 3.519 1.00 95.56 119 THR A N 1
ATOM 932 C CA . THR A 1 119 ? 6.063 -4.697 2.063 1.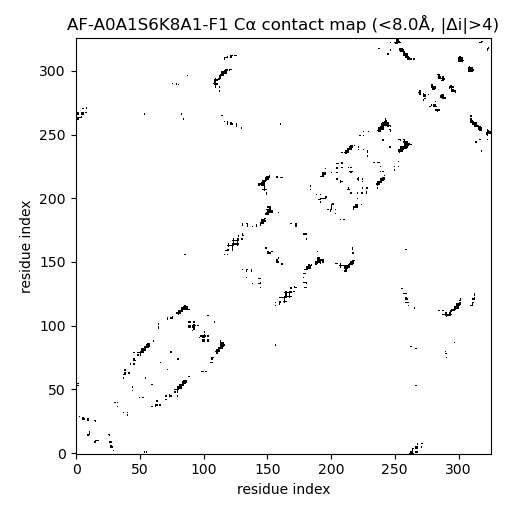00 95.56 119 THR A CA 1
ATOM 933 C C . THR A 1 119 ? 7.515 -4.744 1.598 1.00 95.56 119 THR A C 1
ATOM 935 O O . THR A 1 119 ? 7.759 -5.085 0.437 1.00 95.56 119 THR A O 1
ATOM 938 N N . LYS A 1 120 ? 8.494 -4.482 2.482 1.00 95.00 120 LYS A N 1
ATOM 939 C CA . LYS A 1 120 ? 9.920 -4.424 2.116 1.00 95.00 120 LYS A CA 1
ATOM 940 C C . LYS A 1 120 ? 10.419 -5.762 1.604 1.00 95.00 120 LYS A C 1
ATOM 942 O O . LYS A 1 120 ? 11.170 -5.785 0.636 1.00 95.00 120 LYS A O 1
ATOM 947 N N . GLN A 1 121 ? 9.994 -6.863 2.221 1.00 92.62 121 GLN A N 1
ATOM 948 C CA . GLN A 1 121 ? 10.446 -8.209 1.855 1.00 92.62 121 GLN A CA 1
ATOM 949 C C . GLN A 1 121 ? 10.013 -8.592 0.436 1.00 92.62 121 GLN A C 1
ATOM 951 O O . GLN A 1 121 ? 10.835 -8.994 -0.386 1.00 92.62 121 GLN A O 1
ATOM 956 N N . ALA A 1 122 ? 8.734 -8.405 0.105 1.00 95.75 122 ALA A N 1
ATOM 957 C CA . ALA A 1 122 ? 8.246 -8.670 -1.246 1.00 95.75 122 ALA A CA 1
ATOM 958 C C . ALA A 1 122 ? 8.839 -7.696 -2.272 1.00 95.75 122 ALA A C 1
ATOM 960 O O . ALA A 1 122 ? 9.225 -8.105 -3.366 1.00 95.75 122 ALA A O 1
ATOM 961 N N . ALA A 1 123 ? 8.965 -6.420 -1.908 1.00 98.19 123 ALA A N 1
ATOM 962 C CA . ALA A 1 123 ? 9.612 -5.428 -2.751 1.00 98.19 123 ALA A CA 1
ATOM 963 C C . ALA A 1 123 ? 11.077 -5.791 -3.046 1.00 98.19 123 ALA A C 1
ATOM 965 O O . ALA A 1 123 ? 11.511 -5.710 -4.192 1.00 98.19 123 ALA A O 1
ATOM 966 N N . TYR A 1 124 ? 11.820 -6.269 -2.046 1.00 98.19 124 TYR A N 1
ATOM 967 C CA . TYR A 1 124 ? 13.188 -6.763 -2.205 1.00 98.19 124 TYR A CA 1
ATOM 968 C C . TYR A 1 124 ? 13.279 -7.888 -3.236 1.00 98.19 124 TYR A C 1
ATOM 970 O O . TYR A 1 124 ? 14.103 -7.830 -4.152 1.00 98.19 124 TYR A O 1
ATOM 978 N N . ILE A 1 125 ? 12.384 -8.873 -3.138 1.00 97.56 125 ILE A N 1
ATOM 979 C CA . ILE A 1 125 ? 12.302 -9.983 -4.094 1.00 97.56 125 ILE A CA 1
ATOM 980 C C . ILE A 1 125 ? 12.007 -9.458 -5.507 1.00 97.56 125 ILE A C 1
ATOM 982 O O . ILE A 1 125 ? 12.693 -9.843 -6.455 1.00 97.56 125 ILE A O 1
ATOM 986 N N . ALA A 1 126 ? 11.048 -8.538 -5.657 1.00 98.31 126 ALA A N 1
ATOM 987 C CA . ALA A 1 126 ? 10.721 -7.931 -6.948 1.00 98.31 126 ALA A CA 1
ATOM 988 C C . ALA A 1 126 ? 11.908 -7.157 -7.552 1.00 98.31 126 ALA A C 1
ATOM 990 O O . ALA A 1 126 ? 12.168 -7.263 -8.750 1.00 98.31 126 ALA A O 1
ATOM 991 N N . GLY A 1 127 ? 12.667 -6.431 -6.727 1.00 98.75 127 GLY A N 1
ATOM 992 C CA . GLY A 1 127 ? 13.872 -5.715 -7.146 1.00 98.75 127 GLY A CA 1
ATOM 993 C C . GLY A 1 127 ? 14.985 -6.638 -7.637 1.00 98.75 127 GLY A C 1
ATOM 994 O O . GLY A 1 127 ? 15.556 -6.400 -8.703 1.00 98.75 127 GLY A O 1
ATOM 995 N N . ARG A 1 128 ? 15.260 -7.730 -6.910 1.00 98.69 128 ARG A N 1
ATOM 996 C CA . ARG A 1 128 ? 16.226 -8.749 -7.355 1.00 98.69 128 ARG A CA 1
ATOM 997 C C . ARG A 1 128 ? 15.792 -9.407 -8.662 1.00 98.69 128 ARG A C 1
ATOM 999 O O . ARG A 1 128 ? 16.606 -9.540 -9.571 1.00 98.69 128 ARG A O 1
ATOM 1006 N N . ALA A 1 129 ? 14.515 -9.776 -8.770 1.00 98.44 129 ALA A N 1
ATOM 1007 C CA . ALA A 1 129 ? 13.963 -10.375 -9.982 1.00 98.44 129 ALA A CA 1
ATOM 1008 C C . ALA A 1 129 ? 14.062 -9.428 -11.188 1.00 98.44 129 ALA A C 1
ATOM 1010 O O . ALA A 1 129 ? 14.395 -9.868 -12.286 1.00 98.44 129 ALA A O 1
ATOM 1011 N N . LEU A 1 130 ? 13.815 -8.127 -10.993 1.00 98.69 130 LEU A N 1
ATOM 1012 C CA . LEU A 1 130 ? 13.959 -7.123 -12.047 1.00 98.69 130 LEU A CA 1
ATOM 1013 C C . LEU A 1 130 ? 15.405 -7.021 -12.535 1.00 98.69 130 LEU A C 1
ATOM 1015 O O . LEU A 1 130 ? 15.641 -6.994 -13.742 1.00 98.69 130 LEU A O 1
ATOM 1019 N N . ALA A 1 131 ? 16.363 -6.954 -11.608 1.00 98.75 131 ALA A N 1
ATOM 1020 C CA . ALA A 1 131 ? 17.772 -6.829 -11.952 1.00 98.75 131 ALA A CA 1
ATOM 1021 C C . ALA A 1 131 ? 18.287 -8.068 -12.704 1.00 98.75 131 ALA A C 1
ATOM 1023 O O . ALA A 1 131 ? 18.920 -7.929 -13.753 1.00 98.75 131 ALA A O 1
ATOM 1024 N N . ASP A 1 132 ? 17.913 -9.265 -12.241 1.00 98.56 132 ASP A N 1
ATOM 1025 C CA . ASP A 1 132 ? 18.192 -10.526 -12.934 1.00 98.56 132 ASP A CA 1
ATOM 1026 C C . ASP A 1 132 ? 17.583 -10.546 -14.345 1.00 98.56 132 ASP A C 1
ATOM 1028 O O . ASP A 1 132 ? 18.278 -10.816 -15.327 1.00 98.56 132 ASP A O 1
ATOM 1032 N N . TYR A 1 133 ? 16.307 -10.177 -14.480 1.00 98.00 133 TYR A N 1
ATOM 1033 C CA . TYR A 1 133 ? 15.630 -10.092 -15.774 1.00 98.00 133 TYR A CA 1
ATOM 1034 C C . TYR A 1 133 ? 16.344 -9.128 -16.733 1.00 98.00 133 TYR A C 1
ATOM 1036 O O . TYR A 1 133 ? 16.647 -9.485 -17.874 1.00 98.00 133 TYR A O 1
ATOM 1044 N N . PHE A 1 134 ? 16.667 -7.919 -16.272 1.00 98.25 134 PHE A N 1
ATOM 1045 C CA . PHE A 1 134 ? 17.374 -6.921 -17.070 1.00 98.25 134 PHE A CA 1
ATOM 1046 C C . PHE A 1 134 ? 18.765 -7.378 -17.510 1.00 98.25 134 PHE A C 1
ATOM 1048 O O . PHE A 1 134 ? 19.163 -7.084 -18.639 1.00 98.25 134 PHE A O 1
ATOM 1055 N N . SER A 1 135 ? 19.483 -8.120 -16.665 1.00 98.06 135 SER A N 1
ATOM 1056 C CA . SER A 1 135 ? 20.801 -8.659 -17.009 1.00 98.06 135 SER A CA 1
ATOM 1057 C C . SER A 1 135 ? 20.761 -9.634 -18.186 1.00 98.06 135 SER A C 1
ATOM 1059 O O . SER A 1 135 ? 21.670 -9.645 -19.016 1.00 98.06 135 SER A O 1
ATOM 1061 N N . LYS A 1 136 ? 19.676 -10.412 -18.282 1.00 97.25 136 LYS A N 1
ATOM 1062 C CA . LYS A 1 136 ? 19.468 -11.439 -19.306 1.00 97.25 136 LYS A CA 1
ATOM 1063 C C . LYS A 1 136 ? 18.912 -10.844 -20.591 1.00 97.25 136 LYS A C 1
ATOM 1065 O O . LYS A 1 136 ? 19.452 -11.091 -21.664 1.00 97.25 136 LYS A O 1
ATOM 1070 N N . ILE A 1 137 ? 17.847 -10.050 -20.484 1.00 96.25 137 ILE A N 1
ATOM 1071 C CA . ILE A 1 137 ? 17.110 -9.546 -21.651 1.00 96.25 137 ILE A CA 1
ATOM 1072 C C . ILE A 1 137 ? 17.814 -8.367 -22.315 1.00 96.25 137 ILE A C 1
ATOM 1074 O O . ILE A 1 137 ? 17.786 -8.242 -23.535 1.00 96.25 137 ILE A O 1
ATOM 1078 N N . TYR A 1 138 ? 18.484 -7.518 -21.537 1.00 96.50 138 TYR A N 1
ATOM 1079 C CA . TYR A 1 138 ? 19.199 -6.354 -22.056 1.00 96.50 138 TYR A CA 1
ATOM 1080 C C . TYR A 1 138 ? 20.708 -6.524 -21.926 1.00 96.50 138 TYR A C 1
ATOM 1082 O O . TYR A 1 138 ? 21.416 -5.565 -21.612 1.00 96.50 138 TYR A O 1
ATOM 1090 N N . LYS A 1 139 ? 21.217 -7.744 -22.146 1.00 96.12 139 LYS A N 1
ATOM 1091 C CA . LYS A 1 139 ? 22.653 -8.054 -22.088 1.00 96.12 139 LYS A CA 1
ATOM 1092 C C . LYS A 1 139 ? 23.477 -7.106 -22.970 1.00 96.12 139 LYS A C 1
ATOM 1094 O O . LYS A 1 139 ? 24.442 -6.520 -22.486 1.00 96.12 139 LYS A O 1
ATOM 1099 N N . ASP A 1 140 ? 23.010 -6.868 -24.191 1.00 96.94 140 ASP A N 1
ATOM 1100 C CA . ASP A 1 140 ? 23.694 -6.034 -25.189 1.00 96.94 140 ASP A CA 1
ATOM 1101 C C . ASP A 1 140 ? 23.167 -4.582 -25.235 1.00 96.94 140 ASP A C 1
ATOM 1103 O O . ASP A 1 140 ? 23.608 -3.780 -26.053 1.00 96.94 140 ASP A O 1
ATOM 1107 N N . ASN A 1 141 ? 22.240 -4.224 -24.334 1.00 96.88 141 ASN A N 1
ATOM 1108 C CA . ASN A 1 141 ? 21.615 -2.897 -24.230 1.00 96.88 141 ASN A CA 1
ATOM 1109 C C . ASN A 1 141 ? 21.602 -2.381 -22.776 1.00 96.88 141 ASN A C 1
ATOM 1111 O O . ASN A 1 141 ? 20.529 -2.197 -22.187 1.00 96.88 141 ASN A O 1
ATOM 1115 N N . PRO A 1 142 ? 22.768 -2.176 -22.137 1.00 96.38 142 PRO A N 1
ATOM 1116 C CA . PRO A 1 142 ? 22.850 -1.785 -20.728 1.00 96.38 142 PRO A CA 1
ATOM 1117 C C . PRO A 1 142 ? 22.105 -0.479 -20.392 1.00 96.38 142 PRO A C 1
ATOM 1119 O O . PRO A 1 142 ? 21.637 -0.312 -19.266 1.00 96.38 142 PRO A O 1
ATOM 1122 N N . GLU A 1 143 ? 21.936 0.430 -21.351 1.00 95.94 143 GLU A N 1
ATOM 1123 C CA . GLU A 1 143 ? 21.148 1.661 -21.225 1.00 95.94 143 GLU A CA 1
ATOM 1124 C C . GLU A 1 143 ? 19.656 1.413 -20.951 1.00 95.94 143 GLU A C 1
ATOM 1126 O O . GLU A 1 143 ? 18.992 2.251 -20.339 1.00 95.94 143 GLU A O 1
ATOM 1131 N N . LYS A 1 144 ? 19.129 0.242 -21.335 1.00 97.31 144 LYS A N 1
ATOM 1132 C CA . LYS A 1 144 ? 17.738 -0.156 -21.078 1.00 97.31 144 LYS A CA 1
ATOM 1133 C C . LYS A 1 144 ? 17.525 -0.732 -19.677 1.00 97.31 144 LYS A C 1
ATOM 1135 O O . LYS A 1 144 ? 16.384 -0.977 -19.299 1.00 97.31 144 LYS A O 1
ATOM 1140 N N . ARG A 1 145 ? 18.569 -0.929 -18.869 1.00 98.44 145 ARG A N 1
ATOM 1141 C CA . ARG A 1 145 ? 18.453 -1.489 -17.508 1.00 98.44 145 ARG A CA 1
ATOM 1142 C C . ARG A 1 145 ? 18.112 -0.405 -16.490 1.00 98.44 145 ARG A C 1
ATOM 1144 O O . ARG A 1 145 ? 18.877 -0.139 -15.561 1.00 98.44 145 ARG A O 1
ATOM 1151 N N . THR A 1 146 ? 16.983 0.267 -16.703 1.00 98.69 146 THR A N 1
ATOM 1152 C CA . THR A 1 146 ? 16.561 1.421 -15.904 1.00 98.69 146 THR A CA 1
ATOM 1153 C C . THR A 1 146 ? 15.186 1.232 -15.283 1.00 98.69 146 THR A C 1
ATOM 1155 O O . THR A 1 146 ? 14.251 0.748 -15.926 1.00 98.69 146 THR A O 1
ATOM 1158 N N . ILE A 1 147 ? 15.067 1.665 -14.029 1.00 98.81 147 ILE A N 1
ATOM 1159 C CA . ILE A 1 147 ? 13.808 1.780 -13.291 1.00 98.81 147 ILE A CA 1
ATOM 1160 C C . ILE A 1 147 ? 13.571 3.241 -12.890 1.00 98.81 147 ILE A C 1
ATOM 1162 O O . ILE A 1 147 ? 14.485 3.914 -12.419 1.00 98.81 147 ILE A O 1
ATOM 1166 N N . GLY A 1 148 ? 12.351 3.740 -13.061 1.00 98.62 148 GLY A N 1
ATOM 1167 C CA . GLY A 1 148 ? 11.893 5.011 -12.499 1.00 98.62 148 GLY A CA 1
ATOM 1168 C C . GLY A 1 148 ? 10.792 4.749 -11.479 1.00 98.62 148 GLY A C 1
ATOM 1169 O O . GLY A 1 148 ? 9.849 4.025 -11.788 1.00 98.62 148 GLY A O 1
ATOM 1170 N N . ALA A 1 149 ? 10.889 5.328 -10.282 1.00 98.62 149 ALA A N 1
ATOM 1171 C CA . ALA A 1 149 ? 9.894 5.162 -9.223 1.00 98.62 149 ALA A CA 1
ATOM 1172 C C . ALA A 1 149 ? 9.389 6.515 -8.711 1.00 98.62 149 ALA A C 1
ATOM 1174 O O . ALA A 1 149 ? 10.118 7.506 -8.740 1.00 98.62 149 ALA A O 1
ATOM 1175 N N . PHE A 1 150 ? 8.150 6.544 -8.225 1.00 98.75 150 PHE A N 1
ATOM 1176 C CA . PHE A 1 150 ? 7.584 7.675 -7.485 1.00 98.75 150 PHE A CA 1
ATOM 1177 C C . PHE A 1 150 ? 6.512 7.188 -6.503 1.00 98.75 150 PHE A C 1
ATOM 1179 O O . PHE A 1 150 ? 6.021 6.065 -6.621 1.00 98.75 150 PHE A O 1
ATOM 1186 N N . GLY A 1 151 ? 6.149 8.028 -5.535 1.00 98.25 151 GLY A N 1
ATOM 1187 C CA . GLY A 1 151 ? 5.219 7.709 -4.459 1.00 98.25 151 GLY A CA 1
ATOM 1188 C C . GLY A 1 151 ? 4.126 8.755 -4.240 1.00 98.25 151 GLY A C 1
ATOM 1189 O O . GLY A 1 151 ? 4.193 9.887 -4.730 1.00 98.25 151 GLY A O 1
ATOM 1190 N N . GLY A 1 152 ? 3.100 8.357 -3.487 1.00 96.56 152 GLY A N 1
ATOM 1191 C CA . GLY A 1 152 ? 1.966 9.208 -3.119 1.00 96.56 152 GLY A CA 1
ATOM 1192 C C . GLY A 1 152 ? 2.282 10.249 -2.047 1.00 96.56 152 GLY A C 1
ATOM 1193 O O . GLY A 1 152 ? 2.185 11.448 -2.295 1.00 96.56 152 GLY A O 1
ATOM 1194 N N . ILE A 1 153 ? 2.624 9.789 -0.842 1.00 95.38 153 ILE A N 1
ATOM 1195 C CA . ILE A 1 153 ? 2.969 10.631 0.316 1.00 95.38 153 ILE A CA 1
ATOM 1196 C C . ILE A 1 153 ? 4.231 10.039 0.976 1.00 95.38 153 ILE A C 1
ATOM 1198 O O . ILE A 1 153 ? 4.357 8.811 0.994 1.00 95.38 153 ILE A O 1
ATOM 1202 N N . PRO A 1 154 ? 5.157 10.851 1.533 1.00 95.12 154 PRO A N 1
ATOM 1203 C CA . PRO A 1 154 ? 6.344 10.362 2.238 1.00 95.12 154 PRO A CA 1
ATOM 1204 C C . PRO A 1 154 ? 5.965 9.709 3.576 1.00 95.12 154 PRO A C 1
ATOM 1206 O O . PRO A 1 154 ? 6.046 10.321 4.637 1.00 95.12 154 PRO A O 1
ATOM 1209 N N . TRP A 1 155 ? 5.527 8.456 3.507 1.00 93.56 155 TRP A N 1
ATOM 1210 C CA . TRP A 1 155 ? 5.110 7.642 4.644 1.00 93.56 155 TRP A CA 1
ATOM 1211 C C . TRP A 1 155 ? 5.663 6.217 4.496 1.00 93.56 155 TRP A C 1
ATOM 1213 O O . TRP A 1 155 ? 5.733 5.750 3.355 1.00 93.56 155 TRP A O 1
ATOM 1223 N N . PRO A 1 156 ? 5.999 5.494 5.588 1.00 92.69 156 PRO A N 1
ATOM 1224 C CA . PRO A 1 156 ? 6.518 4.122 5.521 1.00 92.69 156 PRO A CA 1
ATOM 1225 C C . PRO A 1 156 ? 5.717 3.190 4.608 1.00 92.69 156 PRO A C 1
ATOM 1227 O O . PRO A 1 156 ? 6.290 2.556 3.730 1.00 92.69 156 PRO A O 1
ATOM 1230 N N . ALA A 1 157 ? 4.382 3.224 4.681 1.00 91.88 157 ALA A N 1
ATOM 1231 C CA . ALA A 1 157 ? 3.508 2.417 3.818 1.00 91.88 157 ALA A CA 1
ATOM 1232 C C . ALA A 1 157 ? 3.666 2.676 2.298 1.00 91.88 157 ALA A C 1
ATOM 1234 O O . ALA A 1 157 ? 3.147 1.904 1.498 1.00 91.88 157 ALA A O 1
ATOM 1235 N N . VAL A 1 158 ? 4.361 3.747 1.896 1.00 96.75 158 VAL A N 1
ATOM 1236 C CA . VAL A 1 158 ? 4.753 4.066 0.512 1.00 96.75 158 VAL A CA 1
ATOM 1237 C C . VAL A 1 158 ? 6.248 3.830 0.310 1.00 96.75 158 VAL A C 1
ATOM 1239 O O . VAL A 1 158 ? 6.651 3.132 -0.619 1.00 96.75 158 VAL A O 1
ATOM 1242 N N . SER A 1 159 ? 7.093 4.402 1.170 1.00 96.44 159 SER A N 1
ATOM 1243 C CA . SER A 1 159 ? 8.545 4.335 0.999 1.00 96.44 159 SER A CA 1
ATOM 1244 C C . SER A 1 159 ? 9.086 2.915 1.109 1.00 96.44 159 SER A C 1
ATOM 1246 O O . SER A 1 159 ? 10.083 2.612 0.466 1.00 96.44 159 SER A O 1
ATOM 1248 N N . ASP A 1 160 ? 8.431 2.035 1.861 1.00 96.75 160 ASP A N 1
ATOM 1249 C CA . ASP A 1 160 ? 8.889 0.665 2.098 1.00 96.75 160 ASP A CA 1
ATOM 1250 C C . ASP A 1 160 ? 8.849 -0.197 0.828 1.00 96.75 160 ASP A C 1
ATOM 1252 O O . ASP A 1 160 ? 9.784 -0.958 0.565 1.00 96.75 160 ASP A O 1
ATOM 1256 N N . PHE A 1 161 ? 7.850 0.014 -0.033 1.00 98.25 161 PHE A N 1
ATOM 1257 C CA . PHE A 1 161 ? 7.788 -0.587 -1.369 1.00 98.25 161 PHE A CA 1
ATOM 1258 C C . PHE A 1 161 ? 8.975 -0.173 -2.247 1.00 98.25 161 PHE A C 1
ATOM 1260 O O . PHE A 1 161 ? 9.550 -0.990 -2.972 1.00 98.25 161 PHE A O 1
ATOM 1267 N N . ILE A 1 162 ? 9.326 1.112 -2.210 1.00 98.50 162 ILE A N 1
ATOM 1268 C CA . ILE A 1 162 ? 10.373 1.692 -3.055 1.00 98.50 162 ILE A CA 1
ATOM 1269 C C . ILE A 1 162 ? 11.750 1.293 -2.525 1.00 98.50 162 ILE A C 1
ATOM 1271 O O . ILE A 1 162 ? 12.581 0.779 -3.273 1.00 98.50 162 ILE A O 1
ATOM 1275 N N . ALA A 1 163 ? 11.969 1.479 -1.224 1.00 98.06 163 ALA A N 1
ATOM 1276 C CA . ALA A 1 163 ? 13.212 1.158 -0.543 1.00 98.06 163 ALA A CA 1
ATOM 1277 C C . ALA A 1 163 ? 13.535 -0.335 -0.640 1.00 98.06 163 ALA A C 1
ATOM 1279 O O . ALA A 1 163 ? 14.660 -0.679 -0.989 1.00 98.06 163 ALA A O 1
ATOM 1280 N N . GLY A 1 164 ? 12.554 -1.220 -0.416 1.00 98.31 164 GLY A N 1
ATOM 1281 C CA . GLY A 1 164 ? 12.749 -2.661 -0.581 1.00 98.31 164 GLY A CA 1
ATOM 1282 C C . GLY A 1 164 ? 13.181 -3.020 -2.005 1.00 98.31 164 GLY A C 1
ATOM 1283 O O . GLY A 1 164 ? 14.177 -3.714 -2.187 1.00 98.31 164 GLY A O 1
ATOM 1284 N N . THR A 1 165 ? 12.509 -2.464 -3.019 1.00 98.75 165 THR A N 1
ATOM 1285 C CA . THR A 1 165 ? 12.826 -2.723 -4.435 1.00 98.75 165 THR A CA 1
ATOM 1286 C C . THR A 1 165 ? 14.234 -2.267 -4.795 1.00 98.75 165 THR A C 1
ATOM 1288 O O . THR A 1 165 ? 15.005 -3.031 -5.380 1.00 98.75 165 THR A O 1
ATOM 1291 N N . PHE A 1 166 ? 14.616 -1.050 -4.404 1.00 98.56 166 PHE A N 1
ATOM 1292 C CA . PHE A 1 166 ? 15.973 -0.571 -4.648 1.00 98.56 166 PHE A CA 1
ATOM 1293 C C . PHE A 1 166 ? 17.021 -1.355 -3.868 1.00 98.56 166 PHE A C 1
ATOM 1295 O O . PHE A 1 166 ? 18.079 -1.631 -4.425 1.00 98.56 166 PHE A O 1
ATOM 1302 N N . GLN A 1 167 ? 16.736 -1.770 -2.633 1.00 98.69 167 GLN A N 1
ATOM 1303 C CA . GLN A 1 167 ? 17.652 -2.607 -1.861 1.00 98.69 167 GLN A CA 1
ATOM 1304 C C . GLN A 1 167 ? 17.895 -3.957 -2.555 1.00 98.69 167 GLN A C 1
ATOM 1306 O O . GLN A 1 167 ? 19.042 -4.385 -2.668 1.00 98.69 167 GLN A O 1
ATOM 1311 N N . GLY A 1 168 ? 16.847 -4.578 -3.107 1.00 98.75 168 GLY A N 1
ATOM 1312 C CA . GLY A 1 168 ? 16.970 -5.797 -3.911 1.00 98.75 168 GLY A CA 1
ATOM 1313 C C . GLY A 1 168 ? 17.859 -5.607 -5.141 1.00 98.75 168 GLY A C 1
ATOM 1314 O O . GLY A 1 168 ? 18.762 -6.403 -5.389 1.00 98.75 168 GLY A O 1
ATOM 1315 N N . ILE A 1 169 ? 17.661 -4.510 -5.876 1.00 98.81 169 ILE A N 1
ATOM 1316 C CA . ILE A 1 169 ? 18.502 -4.154 -7.029 1.00 98.81 169 ILE A CA 1
ATOM 1317 C C . ILE A 1 169 ? 19.956 -3.913 -6.602 1.00 98.81 169 ILE A C 1
ATOM 1319 O O . ILE A 1 169 ? 20.877 -4.385 -7.264 1.00 98.81 169 ILE A O 1
ATOM 1323 N N . ILE A 1 170 ? 20.176 -3.176 -5.508 1.00 98.69 170 ILE A N 1
ATOM 1324 C CA . ILE A 1 170 ? 21.511 -2.859 -4.990 1.00 98.69 170 ILE A CA 1
ATOM 1325 C C . ILE A 1 170 ? 22.273 -4.139 -4.658 1.00 98.69 170 ILE A C 1
ATOM 1327 O O . ILE A 1 170 ? 23.428 -4.267 -5.058 1.00 98.69 170 ILE A O 1
ATOM 1331 N N . ASP A 1 171 ? 21.651 -5.080 -3.952 1.00 98.75 171 ASP A N 1
ATOM 1332 C CA . ASP A 1 171 ? 22.332 -6.313 -3.560 1.00 98.75 171 ASP A CA 1
ATOM 1333 C C . ASP A 1 171 ? 22.600 -7.220 -4.762 1.00 98.75 171 ASP A C 1
ATOM 1335 O O . ASP A 1 171 ? 23.721 -7.699 -4.916 1.00 98.75 171 ASP A O 1
ATOM 1339 N N . TRP A 1 172 ? 21.645 -7.346 -5.690 1.00 98.75 172 TRP A N 1
ATOM 1340 C CA . TRP A 1 172 ? 21.881 -8.074 -6.939 1.00 98.75 172 TRP A CA 1
ATOM 1341 C C . TRP A 1 172 ? 23.039 -7.462 -7.752 1.00 98.75 172 TRP A C 1
ATOM 1343 O O . TRP A 1 172 ? 23.909 -8.177 -8.246 1.00 98.75 172 TRP A O 1
ATOM 1353 N N . ASN A 1 173 ? 23.105 -6.129 -7.835 1.00 98.69 173 ASN A N 1
ATOM 1354 C CA . ASN A 1 173 ? 24.176 -5.400 -8.521 1.00 98.69 173 ASN A CA 1
ATOM 1355 C C . ASN A 1 173 ? 25.558 -5.571 -7.867 1.00 98.69 173 ASN A C 1
ATOM 1357 O O . ASN A 1 173 ? 26.566 -5.417 -8.559 1.00 98.69 173 ASN A O 1
ATOM 1361 N N . LYS A 1 174 ? 25.632 -5.808 -6.547 1.00 98.62 174 LYS A N 1
ATOM 1362 C CA . LYS A 1 174 ? 26.901 -6.104 -5.854 1.00 98.62 174 LYS A CA 1
ATOM 1363 C C . LYS A 1 174 ? 27.444 -7.467 -6.272 1.00 98.62 174 LYS A C 1
ATOM 1365 O O . LYS A 1 174 ? 28.652 -7.614 -6.414 1.00 98.62 174 LYS A O 1
ATOM 1370 N N . GLU A 1 175 ? 26.551 -8.428 -6.475 1.00 98.62 175 GLU A N 1
ATOM 1371 C CA . GLU A 1 175 ? 26.885 -9.782 -6.919 1.00 98.62 175 GLU A CA 1
ATOM 1372 C C . GLU A 1 175 ? 27.238 -9.832 -8.419 1.00 98.62 175 GLU A C 1
ATOM 1374 O O . GLU A 1 175 ? 28.020 -10.686 -8.824 1.00 98.62 175 GLU A O 1
ATOM 1379 N N . HIS A 1 176 ? 26.717 -8.894 -9.224 1.00 98.31 176 HIS A N 1
ATOM 1380 C CA . HIS A 1 176 ? 26.870 -8.862 -10.689 1.00 98.31 176 HIS A CA 1
ATOM 1381 C C . HIS A 1 176 ? 27.317 -7.470 -11.194 1.00 98.31 176 HIS A C 1
ATOM 1383 O O . HIS A 1 176 ? 26.532 -6.714 -11.790 1.00 98.31 176 HIS A O 1
ATOM 1389 N N . PRO A 1 177 ? 28.571 -7.063 -10.929 1.00 97.12 177 PRO A N 1
ATOM 1390 C CA . PRO A 1 177 ? 29.043 -5.697 -11.161 1.00 97.12 177 PRO A CA 1
ATOM 1391 C C . PRO A 1 177 ? 29.053 -5.252 -12.636 1.00 97.12 177 PRO A C 1
ATOM 1393 O O . PRO A 1 177 ? 28.978 -4.050 -12.908 1.00 97.12 177 PRO A O 1
ATOM 1396 N N . GLU A 1 178 ? 29.119 -6.182 -13.582 1.00 96.69 178 GLU A N 1
ATOM 1397 C CA . GLU A 1 178 ? 29.070 -5.963 -15.033 1.00 96.69 178 GLU A CA 1
ATOM 1398 C C . GLU A 1 178 ? 27.641 -5.808 -15.579 1.00 96.69 178 GLU A C 1
ATOM 1400 O O . GLU A 1 178 ? 27.437 -5.328 -16.697 1.00 96.69 178 GLU A O 1
ATOM 1405 N N . ALA A 1 179 ? 26.633 -6.175 -14.783 1.00 97.50 179 ALA A N 1
ATOM 1406 C CA . ALA A 1 179 ? 25.260 -6.324 -15.243 1.00 97.50 179 ALA A CA 1
ATOM 1407 C C . ALA A 1 179 ? 24.260 -5.329 -14.620 1.00 97.50 179 ALA A C 1
ATOM 1409 O O . ALA A 1 179 ? 23.048 -5.532 -14.684 1.00 97.50 179 ALA A O 1
ATOM 1410 N N . LYS A 1 180 ? 24.753 -4.223 -14.054 1.00 98.25 180 LYS A N 1
ATOM 1411 C CA . LYS A 1 180 ? 23.986 -3.351 -13.152 1.00 98.25 180 LYS A CA 1
ATOM 1412 C C . LYS A 1 180 ? 22.687 -2.785 -13.732 1.00 98.25 180 LYS A C 1
ATOM 1414 O O . LYS A 1 180 ? 22.671 -2.205 -14.817 1.00 98.25 180 LYS A O 1
ATOM 1419 N N . THR A 1 181 ? 21.642 -2.833 -12.913 1.00 98.56 181 THR A N 1
ATOM 1420 C CA . THR A 1 181 ? 20.394 -2.076 -13.084 1.00 98.56 181 THR A CA 1
ATOM 1421 C C . THR A 1 181 ? 20.476 -0.741 -12.351 1.00 98.56 181 THR A C 1
ATOM 1423 O O . THR A 1 181 ? 21.007 -0.674 -11.242 1.00 98.56 181 THR A O 1
ATOM 1426 N N . LYS A 1 182 ? 19.961 0.338 -12.945 1.00 97.81 182 LYS A N 1
ATOM 1427 C CA . LYS A 1 182 ? 20.083 1.701 -12.408 1.00 97.81 182 LYS A CA 1
ATOM 1428 C C . LYS A 1 182 ? 18.720 2.345 -12.172 1.00 97.81 182 LYS A C 1
ATOM 1430 O O . LYS A 1 182 ? 17.789 2.145 -12.947 1.00 97.81 182 LYS A O 1
ATOM 1435 N N . SER A 1 183 ? 18.626 3.176 -11.135 1.00 97.50 183 SER A N 1
ATOM 1436 C CA . SER A 1 183 ? 17.546 4.163 -11.060 1.00 97.50 183 SER A CA 1
ATOM 1437 C C . SER A 1 183 ? 17.748 5.202 -12.161 1.00 97.50 183 SER A C 1
ATOM 1439 O O . SER A 1 183 ? 18.874 5.648 -12.385 1.00 97.50 183 SER A O 1
ATOM 1441 N N . LEU A 1 184 ? 16.672 5.601 -12.833 1.00 96.12 184 LEU A N 1
ATOM 1442 C CA . LEU A 1 184 ? 16.696 6.724 -13.764 1.00 96.12 184 LEU A CA 1
ATOM 1443 C C . LEU A 1 184 ? 16.844 8.060 -13.021 1.00 96.12 184 LEU A C 1
ATOM 1445 O O . LEU A 1 184 ? 17.445 8.999 -13.538 1.00 96.12 184 LEU A O 1
ATOM 1449 N N . ASN A 1 185 ? 16.289 8.148 -11.811 1.00 93.50 185 ASN A N 1
ATOM 1450 C CA . ASN A 1 185 ? 16.252 9.372 -11.024 1.00 93.50 185 ASN A CA 1
ATOM 1451 C C . ASN A 1 185 ? 17.173 9.262 -9.802 1.00 93.50 185 ASN A C 1
ATOM 1453 O O . ASN A 1 185 ? 17.147 8.260 -9.086 1.00 93.50 185 ASN A O 1
ATOM 1457 N N . ASN A 1 186 ? 17.952 10.316 -9.540 1.00 89.62 186 ASN A N 1
ATOM 1458 C CA . ASN A 1 186 ? 18.793 10.419 -8.339 1.00 89.62 186 ASN A CA 1
ATOM 1459 C C . ASN A 1 186 ? 17.962 10.630 -7.065 1.00 89.62 186 ASN A C 1
ATOM 1461 O O . ASN A 1 186 ? 18.387 10.261 -5.975 1.00 89.62 186 ASN A O 1
ATOM 1465 N N . THR A 1 187 ? 16.783 11.234 -7.207 1.00 93.75 187 THR A N 1
ATOM 1466 C CA . THR A 1 187 ? 15.811 11.456 -6.137 1.00 93.75 187 THR A CA 1
ATOM 1467 C C . THR A 1 187 ? 14.459 10.892 -6.549 1.00 93.75 187 THR A C 1
ATOM 1469 O O . THR A 1 187 ? 14.106 10.891 -7.728 1.00 93.75 187 THR A O 1
ATOM 1472 N N . ILE A 1 188 ? 13.705 10.404 -5.567 1.00 97.00 188 ILE A N 1
ATOM 1473 C CA . ILE A 1 188 ? 12.368 9.850 -5.775 1.00 97.00 188 ILE A CA 1
ATOM 1474 C C . ILE A 1 188 ? 11.337 10.868 -5.298 1.00 97.00 188 ILE A C 1
ATOM 1476 O O . ILE A 1 188 ? 11.375 11.294 -4.144 1.00 97.00 188 ILE A O 1
ATOM 1480 N N . GLU A 1 189 ? 10.412 11.249 -6.178 1.00 97.69 189 GLU A N 1
ATOM 1481 C CA . GLU 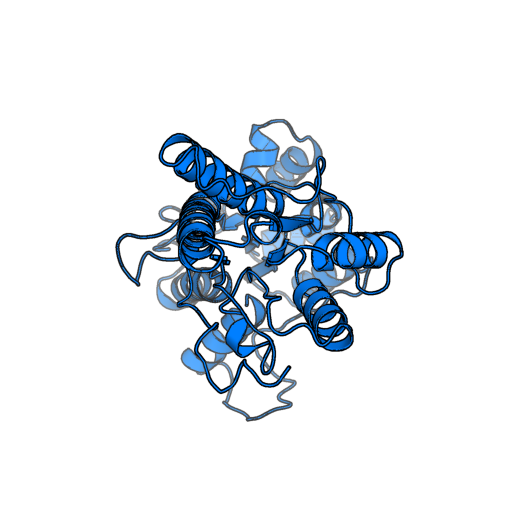A 1 189 ? 9.264 12.078 -5.803 1.00 97.69 189 GLU A CA 1
ATOM 1482 C C . GLU A 1 189 ? 8.281 11.238 -4.981 1.00 97.69 189 GLU A C 1
ATOM 1484 O O . GLU A 1 189 ? 7.880 10.163 -5.415 1.00 97.69 189 GLU A O 1
ATOM 1489 N N . LEU A 1 190 ? 7.887 11.719 -3.803 1.00 97.56 190 LEU A N 1
ATOM 1490 C CA . LEU A 1 190 ? 6.991 11.020 -2.874 1.00 97.56 190 LEU A CA 1
ATOM 1491 C C . LEU A 1 190 ? 5.735 11.825 -2.541 1.00 97.56 190 LEU A C 1
ATOM 1493 O O . LEU A 1 190 ? 5.009 11.429 -1.642 1.00 97.56 190 LEU A O 1
ATOM 1497 N N . LYS A 1 191 ? 5.491 12.968 -3.183 1.00 97.12 191 LYS A N 1
ATOM 1498 C CA . LYS A 1 191 ? 4.449 13.938 -2.814 1.00 97.12 191 LYS A CA 1
ATOM 1499 C C . LYS A 1 191 ? 3.436 14.161 -3.935 1.00 97.12 191 LYS A C 1
ATOM 1501 O O . LYS A 1 191 ? 2.902 15.254 -4.081 1.00 97.12 191 LYS A O 1
ATOM 1506 N N . THR A 1 192 ? 3.135 13.123 -4.713 1.00 97.06 192 THR A N 1
ATOM 1507 C CA . THR A 1 192 ? 2.068 13.178 -5.734 1.00 97.06 192 THR A CA 1
ATOM 1508 C C . THR A 1 192 ? 0.656 13.216 -5.141 1.00 97.06 192 THR A C 1
ATOM 1510 O O . THR A 1 192 ? -0.323 13.403 -5.862 1.00 97.06 192 THR A O 1
ATOM 1513 N N . SER A 1 193 ? 0.533 13.024 -3.825 1.00 93.62 193 SER A N 1
ATOM 1514 C CA . SER A 1 193 ? -0.714 13.040 -3.057 1.00 93.62 193 SER A CA 1
ATOM 1515 C C . SER A 1 193 ? -1.772 12.061 -3.570 1.00 93.62 193 SER A C 1
ATOM 1517 O O . SER A 1 193 ? -2.958 12.267 -3.327 1.00 93.62 193 SER A O 1
ATOM 1519 N N . PHE A 1 194 ? -1.360 11.009 -4.290 1.00 94.00 194 PHE A N 1
ATOM 1520 C CA . PHE A 1 194 ? -2.256 10.022 -4.906 1.00 94.00 194 PHE A CA 1
ATOM 1521 C C . PHE A 1 194 ? -3.308 10.633 -5.855 1.00 94.00 194 PHE A C 1
ATOM 1523 O O . PHE A 1 194 ? -4.328 10.006 -6.129 1.00 94.00 194 PHE A O 1
ATOM 1530 N N . THR A 1 195 ? -3.103 11.865 -6.335 1.00 94.12 195 THR A N 1
ATOM 1531 C CA . THR A 1 195 ? -4.146 12.627 -7.035 1.00 94.12 195 THR A CA 1
ATOM 1532 C C . THR A 1 195 ? -3.834 12.725 -8.525 1.00 94.12 195 THR A C 1
ATOM 1534 O O . THR A 1 195 ? -2.832 13.314 -8.927 1.00 94.12 195 THR A O 1
ATOM 1537 N N . SER A 1 196 ? -4.704 12.142 -9.352 1.00 95.69 196 SER A N 1
ATOM 1538 C CA . SER A 1 196 ? -4.599 12.193 -10.817 1.00 95.69 196 SER A CA 1
ATOM 1539 C C . SER A 1 196 ? -4.693 13.629 -11.333 1.00 95.69 196 SER A C 1
ATOM 1541 O O . SER A 1 196 ? -5.521 14.408 -10.869 1.00 95.69 196 SER A O 1
ATOM 1543 N N . GLY A 1 197 ? -3.889 13.956 -12.345 1.00 95.75 197 GLY A N 1
ATOM 1544 C CA . GLY A 1 197 ? -3.944 15.238 -13.056 1.00 95.75 197 GLY A CA 1
ATOM 1545 C C . GLY A 1 197 ? -3.263 16.415 -12.352 1.00 95.75 197 GLY A C 1
ATOM 1546 O O . GLY A 1 197 ? -3.046 17.441 -12.992 1.00 95.75 197 GLY A O 1
ATOM 1547 N N . GLU A 1 198 ? -2.869 16.278 -11.084 1.00 96.56 198 GLU A N 1
ATOM 1548 C CA . GLU A 1 198 ? -2.098 17.317 -10.395 1.00 96.56 198 GLU A CA 1
ATOM 1549 C C . GLU A 1 198 ? -0.731 17.521 -11.073 1.00 96.56 198 GLU A C 1
ATOM 1551 O O . GLU A 1 198 ? -0.089 16.532 -11.449 1.00 96.56 198 GLU A O 1
ATOM 1556 N N . PRO A 1 199 ? -0.222 18.764 -11.194 1.00 97.81 199 PRO A N 1
ATOM 1557 C CA . PRO A 1 199 ? 1.033 19.039 -11.899 1.00 97.81 199 PRO A CA 1
ATOM 1558 C C . PRO A 1 199 ? 2.221 18.201 -11.411 1.00 97.81 199 PRO A C 1
ATOM 1560 O O . PRO A 1 199 ? 3.003 17.706 -12.222 1.00 97.81 199 PRO A O 1
ATOM 1563 N N . VAL A 1 200 ? 2.330 17.980 -10.095 1.00 97.75 200 VAL A N 1
ATOM 1564 C CA . VAL A 1 200 ? 3.366 17.114 -9.504 1.00 97.75 200 VAL A CA 1
ATOM 1565 C C . VAL A 1 200 ? 3.196 15.653 -9.926 1.00 97.75 200 VAL A C 1
ATOM 1567 O O . VAL A 1 200 ? 4.184 15.001 -10.257 1.00 97.75 200 VAL A O 1
ATOM 1570 N N . ALA A 1 201 ? 1.967 15.131 -9.950 1.00 98.25 201 ALA A N 1
ATOM 1571 C CA . ALA A 1 201 ? 1.700 13.758 -10.376 1.00 98.25 201 ALA A CA 1
ATOM 1572 C C . ALA A 1 201 ? 2.027 13.567 -11.865 1.00 98.25 201 ALA A C 1
ATOM 1574 O O . ALA A 1 201 ? 2.719 12.618 -12.228 1.00 98.25 201 ALA A O 1
ATOM 1575 N N . VAL A 1 202 ? 1.611 14.508 -12.717 1.00 98.44 202 VAL A N 1
ATOM 1576 C CA . VAL A 1 202 ? 1.926 14.502 -14.154 1.00 98.44 202 VAL A CA 1
ATOM 1577 C C . VAL A 1 202 ? 3.438 14.561 -14.385 1.00 98.44 202 VAL A C 1
ATOM 1579 O O . VAL A 1 202 ? 3.974 13.791 -15.182 1.00 98.44 202 VAL A O 1
ATOM 1582 N N . ALA A 1 203 ? 4.152 15.430 -13.664 1.00 98.25 203 ALA A N 1
ATOM 1583 C CA . ALA A 1 203 ? 5.607 15.529 -13.756 1.00 98.25 203 ALA A CA 1
ATOM 1584 C C . ALA A 1 203 ? 6.310 14.234 -13.313 1.00 98.25 203 ALA A C 1
ATOM 1586 O O . ALA A 1 203 ? 7.233 13.778 -13.990 1.00 98.25 203 ALA A O 1
ATOM 1587 N N . ALA A 1 204 ? 5.855 13.615 -12.218 1.00 98.50 204 ALA A N 1
ATOM 1588 C CA . ALA A 1 204 ? 6.393 12.348 -11.730 1.00 98.50 204 ALA A CA 1
ATOM 1589 C C . ALA A 1 204 ? 6.184 11.211 -12.744 1.00 98.50 204 ALA A C 1
ATOM 1591 O O . ALA A 1 204 ? 7.135 10.496 -13.061 1.00 98.50 204 ALA A O 1
ATOM 1592 N N . ILE A 1 205 ? 4.984 11.101 -13.326 1.00 98.69 205 ILE A N 1
ATOM 1593 C CA . ILE A 1 205 ? 4.676 10.121 -14.377 1.00 98.69 205 ILE A CA 1
ATOM 1594 C C . ILE A 1 205 ? 5.591 10.334 -15.588 1.00 98.69 205 ILE A C 1
ATOM 1596 O O . ILE A 1 205 ? 6.318 9.423 -15.981 1.00 98.69 205 ILE A O 1
ATOM 1600 N N . ASN A 1 206 ? 5.642 11.556 -16.126 1.00 98.25 206 ASN A N 1
ATOM 1601 C CA . ASN A 1 206 ? 6.482 11.897 -17.281 1.00 98.25 206 ASN A CA 1
ATOM 1602 C C . ASN A 1 206 ? 7.978 11.656 -17.032 1.00 98.25 206 ASN A C 1
ATOM 1604 O O . ASN A 1 206 ? 8.746 11.436 -17.972 1.00 98.25 206 ASN A O 1
ATOM 1608 N N . SER A 1 207 ? 8.409 11.708 -15.771 1.00 98.12 207 SER A N 1
ATOM 1609 C CA . SER A 1 207 ? 9.766 11.355 -15.370 1.00 98.12 207 SER A CA 1
ATOM 1610 C C . SER A 1 207 ? 10.004 9.845 -15.456 1.00 98.12 207 SER A C 1
ATOM 1612 O O . SER A 1 207 ? 10.953 9.417 -16.113 1.00 98.12 207 SER A O 1
ATOM 1614 N N . VAL A 1 208 ? 9.134 9.024 -14.856 1.00 98.38 208 VAL A N 1
ATOM 1615 C CA . VAL A 1 208 ? 9.380 7.577 -14.735 1.00 98.38 208 VAL A CA 1
ATOM 1616 C C . VAL A 1 208 ? 9.097 6.776 -16.002 1.00 98.38 208 VAL A C 1
ATOM 1618 O O . VAL A 1 208 ? 9.709 5.726 -16.188 1.00 98.38 208 VAL A O 1
ATOM 1621 N N . ILE A 1 209 ? 8.233 7.256 -16.904 1.00 98.00 209 ILE A N 1
ATOM 1622 C CA . ILE A 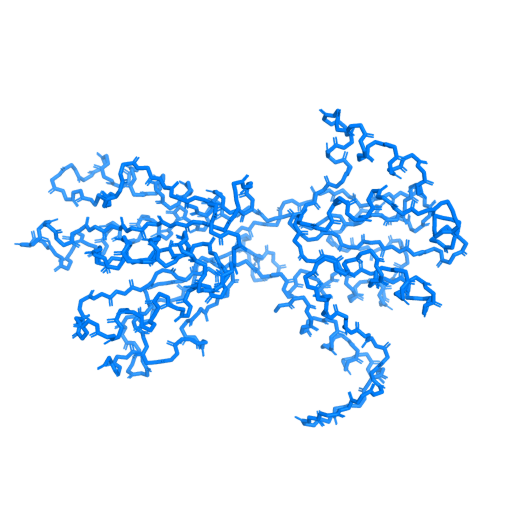1 209 ? 7.962 6.566 -18.183 1.00 98.00 209 ILE A CA 1
ATOM 1623 C C . ILE A 1 209 ? 9.151 6.612 -19.149 1.00 98.00 209 ILE A C 1
ATOM 1625 O O . ILE A 1 209 ? 9.179 5.891 -20.144 1.00 98.00 209 ILE A O 1
ATOM 1629 N N . LYS A 1 210 ? 10.167 7.436 -18.869 1.00 97.75 210 LYS A N 1
ATOM 1630 C CA . LYS A 1 210 ? 11.430 7.445 -19.620 1.00 97.75 210 LYS A CA 1
ATOM 1631 C C . LYS A 1 210 ? 12.268 6.192 -19.343 1.00 97.75 210 LYS A C 1
ATOM 1633 O O . LYS A 1 210 ? 13.025 5.784 -20.219 1.00 97.75 210 LYS A O 1
ATOM 1638 N N . ALA A 1 211 ? 12.099 5.559 -18.181 1.00 98.31 211 ALA A N 1
ATOM 1639 C CA . ALA A 1 211 ? 12.763 4.305 -17.840 1.00 98.31 211 ALA A CA 1
ATOM 1640 C C . ALA A 1 211 ? 12.147 3.120 -18.603 1.00 98.31 211 ALA A C 1
ATOM 1642 O O . ALA A 1 211 ? 11.082 3.240 -19.214 1.00 98.31 211 ALA A O 1
ATOM 1643 N N . THR A 1 212 ? 12.807 1.964 -18.565 1.00 98.38 212 THR A N 1
ATOM 1644 C CA . THR A 1 212 ? 12.226 0.716 -19.088 1.00 98.38 212 THR A CA 1
ATOM 1645 C C . THR A 1 212 ? 11.168 0.162 -18.135 1.00 98.38 212 THR A C 1
ATOM 1647 O O . THR A 1 212 ? 10.085 -0.217 -18.574 1.00 98.38 212 THR A O 1
ATOM 1650 N N . ALA A 1 213 ? 11.457 0.166 -16.830 1.00 98.69 213 ALA A N 1
ATOM 1651 C CA . ALA A 1 213 ? 10.501 -0.185 -15.786 1.00 98.69 213 ALA A CA 1
ATOM 1652 C C . ALA A 1 213 ? 9.973 1.075 -15.085 1.00 98.69 213 ALA A C 1
ATOM 1654 O O . ALA A 1 213 ? 10.748 1.828 -14.493 1.00 98.69 213 ALA A O 1
ATOM 1655 N N . SER A 1 214 ? 8.659 1.287 -15.096 1.00 98.69 214 SER A N 1
ATOM 1656 C CA . SER A 1 214 ? 8.009 2.320 -14.281 1.00 98.69 214 SER A CA 1
ATOM 1657 C C . SER A 1 214 ? 7.412 1.706 -13.015 1.00 98.69 214 SER A C 1
ATOM 1659 O O . SER A 1 214 ? 6.720 0.692 -13.079 1.00 98.69 214 SER A O 1
ATOM 1661 N N . TYR A 1 215 ? 7.659 2.324 -11.861 1.00 98.81 215 TYR A N 1
ATOM 1662 C CA . TYR A 1 215 ? 7.220 1.832 -10.556 1.00 98.81 215 TYR A CA 1
ATOM 1663 C C . TYR A 1 215 ? 6.438 2.901 -9.767 1.00 98.81 215 TYR A C 1
ATOM 1665 O O . TYR A 1 215 ? 6.993 3.577 -8.894 1.00 98.81 215 TYR A O 1
ATOM 1673 N N . PRO A 1 216 ? 5.152 3.101 -10.103 1.00 98.44 216 PRO A N 1
ATOM 1674 C CA . PRO A 1 216 ? 4.267 4.028 -9.406 1.00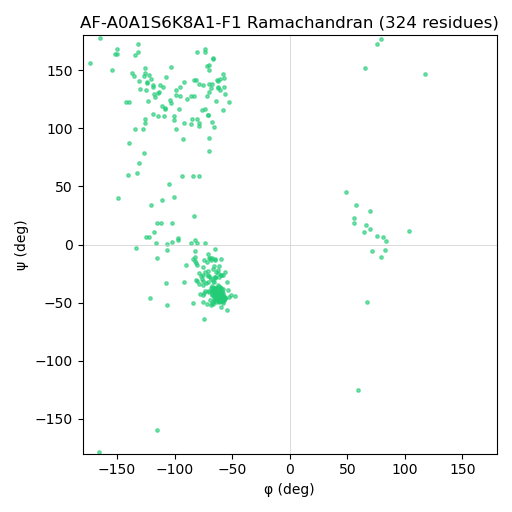 98.44 216 PRO A CA 1
ATOM 1675 C C . PRO A 1 216 ? 3.744 3.421 -8.092 1.00 98.44 216 PRO A C 1
ATOM 1677 O O . PRO A 1 216 ? 2.810 2.625 -8.089 1.00 98.44 216 PRO A O 1
ATOM 1680 N N . VAL A 1 217 ? 4.275 3.850 -6.945 1.00 98.38 217 VAL A N 1
ATOM 1681 C CA . VAL A 1 217 ? 3.758 3.482 -5.609 1.00 98.38 217 VAL A CA 1
ATOM 1682 C C . VAL A 1 217 ? 2.768 4.546 -5.129 1.00 98.38 217 VAL A C 1
ATOM 1684 O O . VAL A 1 217 ? 2.971 5.254 -4.139 1.00 98.38 217 VAL A O 1
ATOM 1687 N N . ALA A 1 218 ? 1.709 4.737 -5.913 1.00 97.31 218 ALA A N 1
ATOM 1688 C CA . ALA A 1 218 ? 0.813 5.878 -5.751 1.00 97.31 218 ALA A CA 1
ATOM 1689 C C . ALA A 1 218 ? -0.641 5.575 -6.152 1.00 97.31 218 ALA A C 1
ATOM 1691 O O . ALA A 1 218 ? -1.325 6.415 -6.740 1.00 97.31 218 ALA A O 1
ATOM 1692 N N . GLY A 1 219 ? -1.132 4.380 -5.813 1.00 93.38 219 GLY A N 1
ATOM 1693 C CA . GLY A 1 219 ? -2.531 4.001 -6.014 1.00 93.38 219 GLY A CA 1
ATOM 1694 C C . GLY A 1 219 ? -2.951 4.083 -7.485 1.00 93.38 219 GLY A C 1
ATOM 1695 O O . GLY A 1 219 ? -2.308 3.495 -8.361 1.00 93.38 219 GLY A O 1
ATOM 1696 N N . SER A 1 220 ? -4.014 4.843 -7.765 1.00 94.06 220 SER A N 1
ATOM 1697 C CA . SER A 1 220 ? -4.600 4.986 -9.106 1.00 94.06 220 SER A CA 1
ATOM 1698 C C . SER A 1 220 ? -3.657 5.594 -10.147 1.00 94.06 220 SER A C 1
ATOM 1700 O O . SER A 1 220 ? -3.876 5.390 -11.340 1.00 94.06 220 SER A O 1
ATOM 1702 N N . LEU A 1 221 ? -2.577 6.267 -9.730 1.00 98.25 221 LEU A N 1
ATOM 1703 C CA . LEU A 1 221 ? -1.573 6.812 -10.654 1.00 98.25 221 LEU A CA 1
ATOM 1704 C C . LEU A 1 221 ? -0.817 5.720 -11.432 1.00 98.25 221 LEU A C 1
ATOM 1706 O O . LEU A 1 221 ? -0.172 6.020 -12.438 1.00 98.25 221 LEU A O 1
ATOM 1710 N N . SER A 1 222 ? -0.942 4.449 -11.030 1.00 97.62 222 SER A N 1
ATOM 1711 C CA . SER A 1 222 ? -0.501 3.301 -11.836 1.00 97.62 222 SER A CA 1
ATOM 1712 C C . SER A 1 222 ? -1.227 3.250 -13.184 1.00 97.62 222 SER A C 1
ATOM 1714 O O . SER A 1 222 ? -0.596 3.072 -14.224 1.00 97.62 222 SER A O 1
ATOM 1716 N N . SER A 1 223 ? -2.542 3.490 -13.183 1.00 97.38 223 SER A N 1
ATOM 1717 C CA . SER A 1 223 ? -3.362 3.525 -14.398 1.00 97.38 223 SER A CA 1
ATOM 1718 C C . SER A 1 223 ? -3.005 4.706 -15.293 1.00 97.38 223 SER A C 1
ATOM 1720 O O . SER A 1 223 ? -2.995 4.572 -16.513 1.00 97.38 223 SER A O 1
ATOM 1722 N N . ASP A 1 224 ? -2.690 5.861 -14.710 1.00 98.25 224 ASP A N 1
ATOM 1723 C CA . ASP A 1 224 ? -2.282 7.033 -15.487 1.00 98.25 224 ASP A CA 1
ATOM 1724 C C . ASP A 1 224 ? -0.889 6.839 -16.089 1.00 98.25 224 ASP A C 1
ATOM 1726 O O . ASP A 1 224 ? -0.685 7.114 -17.268 1.00 98.25 224 ASP A O 1
ATOM 1730 N N . THR A 1 225 ? 0.032 6.236 -15.332 1.00 98.38 225 THR A N 1
ATOM 1731 C CA . THR A 1 225 ? 1.339 5.805 -15.851 1.00 98.38 225 THR A CA 1
ATOM 1732 C C . THR A 1 225 ? 1.175 4.845 -17.031 1.00 98.38 225 THR A C 1
ATOM 1734 O O . THR A 1 225 ? 1.827 5.012 -18.059 1.00 98.38 225 THR A O 1
ATOM 1737 N N . ALA A 1 226 ? 0.264 3.873 -16.925 1.00 96.69 226 ALA A N 1
ATOM 1738 C CA . ALA A 1 226 ? -0.026 2.915 -17.990 1.00 96.69 226 ALA A CA 1
ATOM 1739 C C . ALA A 1 226 ? -0.556 3.591 -19.265 1.00 96.69 226 ALA A C 1
ATOM 1741 O O . ALA A 1 226 ? -0.094 3.279 -20.367 1.00 96.69 226 ALA A O 1
ATOM 1742 N N . LYS A 1 227 ? -1.470 4.562 -19.123 1.00 96.44 227 LYS A N 1
ATOM 1743 C CA . LYS A 1 227 ? -1.969 5.371 -20.246 1.00 96.44 227 LYS A CA 1
ATOM 1744 C C . LYS A 1 227 ? -0.837 6.135 -20.931 1.00 96.44 227 LYS A C 1
ATOM 1746 O O . LYS A 1 227 ? -0.775 6.127 -22.157 1.00 96.44 227 LYS A O 1
ATOM 1751 N N . GLU A 1 228 ? 0.059 6.767 -20.172 1.00 97.69 228 GLU A N 1
ATOM 1752 C CA . GLU A 1 228 ? 1.187 7.502 -20.758 1.00 97.69 228 GLU A CA 1
ATOM 1753 C C . GLU A 1 228 ? 2.189 6.570 -21.453 1.00 97.69 228 GLU A C 1
ATOM 1755 O O . GLU A 1 228 ? 2.618 6.873 -22.563 1.00 97.69 228 GLU A O 1
ATOM 1760 N N . ILE A 1 229 ? 2.496 5.395 -20.887 1.00 96.69 229 ILE A N 1
ATOM 1761 C CA . ILE A 1 229 ? 3.322 4.379 -21.568 1.00 96.69 229 ILE A CA 1
ATOM 1762 C C . ILE A 1 229 ? 2.686 3.961 -22.897 1.00 96.69 229 ILE A C 1
ATOM 1764 O O . ILE A 1 229 ? 3.379 3.887 -23.910 1.00 96.69 229 ILE A O 1
ATOM 1768 N N . LYS A 1 230 ? 1.368 3.734 -22.918 1.00 94.50 230 LYS A N 1
ATOM 1769 C CA . LYS A 1 230 ? 0.651 3.355 -24.142 1.00 94.50 230 LYS A CA 1
ATOM 1770 C C . LYS A 1 230 ? 0.749 4.426 -25.228 1.00 94.50 230 LYS A C 1
ATOM 1772 O O . LYS A 1 230 ? 0.972 4.091 -26.385 1.00 94.50 230 LYS A O 1
ATOM 1777 N N . LYS A 1 231 ? 0.671 5.712 -24.868 1.00 95.50 231 LYS A N 1
ATOM 1778 C CA . LYS A 1 231 ? 0.860 6.818 -25.827 1.00 95.50 231 LYS A CA 1
ATOM 1779 C C . LYS A 1 231 ? 2.253 6.837 -26.461 1.00 95.50 231 LYS A C 1
ATOM 1781 O O . LYS A 1 231 ? 2.384 7.320 -27.580 1.00 95.50 231 LYS A O 1
ATOM 1786 N N . LEU A 1 232 ? 3.279 6.326 -25.772 1.00 94.69 232 LEU A N 1
ATOM 1787 C CA . LEU A 1 232 ? 4.631 6.212 -26.333 1.00 94.69 232 LEU A CA 1
ATOM 1788 C C . LEU A 1 232 ? 4.746 5.095 -27.381 1.00 94.69 232 LEU A C 1
ATOM 1790 O O . LEU A 1 232 ? 5.662 5.138 -28.197 1.00 94.69 232 LEU A O 1
ATOM 1794 N N . GLY A 1 233 ? 3.872 4.082 -27.340 1.00 89.38 233 GLY A N 1
ATOM 1795 C CA . GLY A 1 233 ? 3.910 2.929 -28.249 1.00 89.38 233 GLY A CA 1
ATOM 1796 C C . GLY A 1 233 ? 5.155 2.037 -28.113 1.00 89.38 233 GLY A C 1
ATOM 1797 O O . GLY A 1 233 ? 5.391 1.178 -28.962 1.00 89.38 233 GLY A O 1
ATOM 1798 N N . ASP A 1 234 ? 5.976 2.224 -27.072 1.00 89.94 234 ASP A N 1
ATOM 1799 C CA . ASP A 1 234 ? 7.212 1.460 -26.881 1.00 89.94 234 ASP A CA 1
ATOM 1800 C C . ASP A 1 234 ? 6.935 0.132 -26.178 1.00 89.94 234 ASP A C 1
ATOM 1802 O O . ASP A 1 234 ? 6.717 0.070 -24.964 1.00 89.94 234 ASP A O 1
ATOM 1806 N N . LYS A 1 235 ? 7.032 -0.952 -26.953 1.00 88.25 235 LYS A N 1
ATOM 1807 C CA . LYS A 1 235 ? 6.790 -2.306 -26.459 1.00 88.25 235 LYS A CA 1
ATOM 1808 C C . LYS A 1 235 ? 7.775 -2.800 -25.417 1.00 88.25 235 LYS A C 1
ATOM 1810 O O . LYS A 1 235 ? 7.484 -3.784 -24.749 1.00 88.25 235 LYS A O 1
ATOM 1815 N N . ASN A 1 236 ? 8.907 -2.132 -25.214 1.00 90.69 236 ASN A N 1
ATOM 1816 C CA . ASN A 1 236 ? 9.874 -2.520 -24.190 1.00 90.69 236 ASN A CA 1
ATOM 1817 C C . ASN A 1 236 ? 9.495 -2.041 -22.790 1.00 90.69 236 ASN A C 1
ATOM 1819 O O . ASN A 1 236 ? 10.036 -2.569 -21.820 1.00 90.69 236 ASN A O 1
ATOM 1823 N N . LYS A 1 237 ? 8.588 -1.068 -22.678 1.00 95.75 237 LYS A N 1
ATOM 1824 C CA . LYS A 1 237 ? 8.220 -0.466 -21.398 1.00 95.75 237 LYS A CA 1
ATOM 1825 C C . LYS A 1 237 ? 7.205 -1.319 -20.659 1.00 95.75 237 LYS A C 1
ATOM 1827 O O . LYS A 1 237 ? 6.301 -1.899 -21.259 1.00 95.75 237 LYS A O 1
ATOM 1832 N N . PHE A 1 238 ? 7.363 -1.385 -19.345 1.00 97.19 238 PHE A N 1
ATOM 1833 C CA . PHE A 1 238 ? 6.466 -2.133 -18.477 1.00 97.19 238 PHE A CA 1
ATOM 1834 C C . PHE A 1 238 ? 6.379 -1.511 -17.086 1.00 97.19 238 PHE A C 1
ATOM 1836 O O . PHE A 1 238 ? 7.212 -0.695 -16.684 1.00 97.19 238 PHE A O 1
ATOM 1843 N N . ILE A 1 239 ? 5.355 -1.920 -16.344 1.00 98.19 239 ILE A N 1
ATOM 1844 C CA . ILE A 1 239 ? 5.078 -1.440 -14.991 1.00 98.19 239 ILE A CA 1
ATOM 1845 C C . ILE A 1 239 ? 5.414 -2.520 -13.964 1.00 98.19 239 ILE A C 1
ATOM 1847 O O . ILE A 1 239 ? 5.196 -3.710 -14.197 1.00 98.19 239 ILE A O 1
ATOM 1851 N N . ILE A 1 240 ? 5.916 -2.099 -12.808 1.00 98.56 240 ILE A N 1
ATOM 1852 C CA . ILE A 1 240 ? 5.899 -2.897 -11.580 1.00 98.56 240 ILE A CA 1
ATOM 1853 C C . ILE A 1 240 ? 4.679 -2.439 -10.781 1.00 98.56 240 ILE A C 1
ATOM 1855 O O . ILE A 1 240 ? 4.575 -1.267 -10.429 1.00 98.56 240 ILE A O 1
ATOM 1859 N N . GLY A 1 241 ? 3.722 -3.336 -10.558 1.00 97.94 241 GLY A N 1
ATOM 1860 C CA . GLY A 1 241 ? 2.487 -3.021 -9.847 1.00 97.94 241 GLY A CA 1
ATOM 1861 C C . GLY A 1 241 ? 2.649 -3.022 -8.326 1.00 97.94 241 GLY A C 1
ATOM 1862 O O . GLY A 1 241 ? 3.623 -3.553 -7.786 1.00 97.94 241 GLY A O 1
ATOM 1863 N N . VAL A 1 242 ? 1.659 -2.463 -7.630 1.00 97.56 242 VAL A N 1
ATOM 1864 C CA . VAL A 1 242 ? 1.562 -2.467 -6.160 1.00 97.56 242 VAL A CA 1
ATOM 1865 C C . VAL A 1 242 ? 0.159 -2.838 -5.680 1.00 97.56 242 VAL A C 1
ATOM 1867 O O . VAL A 1 242 ? -0.811 -2.747 -6.438 1.00 97.56 242 VAL A O 1
ATOM 1870 N N . ASP A 1 243 ? 0.066 -3.211 -4.402 1.00 95.19 243 ASP A N 1
ATOM 1871 C CA . ASP A 1 243 ? -1.137 -3.540 -3.621 1.00 95.19 243 ASP A CA 1
ATOM 1872 C C . ASP A 1 243 ? -1.868 -4.819 -4.058 1.00 95.19 243 ASP A C 1
ATOM 1874 O O . ASP A 1 243 ? -2.141 -5.695 -3.239 1.00 95.19 243 ASP A O 1
ATOM 1878 N N . ALA A 1 244 ? -2.143 -4.977 -5.345 1.00 93.56 244 ALA A N 1
ATOM 1879 C CA . ALA A 1 244 ? -2.804 -6.139 -5.926 1.00 93.56 244 ALA A CA 1
ATOM 1880 C C . ALA A 1 244 ? -2.030 -6.638 -7.147 1.00 93.56 244 ALA A C 1
ATOM 1882 O O . ALA A 1 244 ? -1.107 -5.979 -7.619 1.00 93.56 244 ALA A O 1
ATOM 1883 N N . ASP A 1 245 ? -2.425 -7.790 -7.690 1.00 94.56 245 ASP A N 1
ATOM 1884 C CA . ASP A 1 245 ? -1.937 -8.213 -9.000 1.00 94.56 245 ASP A CA 1
ATOM 1885 C C . ASP A 1 245 ? -2.537 -7.310 -10.092 1.00 94.56 245 ASP A C 1
ATOM 1887 O O . ASP A 1 245 ? -3.639 -7.545 -10.604 1.00 94.56 245 ASP A O 1
ATOM 1891 N N . GLN A 1 246 ? -1.812 -6.234 -10.413 1.00 95.06 246 GLN A N 1
ATOM 1892 C CA . GLN A 1 246 ? -2.289 -5.174 -11.296 1.00 95.06 246 GLN A CA 1
ATOM 1893 C C . GLN A 1 246 ? -2.407 -5.614 -12.753 1.00 95.06 246 GLN A C 1
ATOM 1895 O O . GLN A 1 246 ? -3.080 -4.930 -13.520 1.00 95.06 246 GLN A O 1
ATOM 1900 N N . LYS A 1 247 ? -1.869 -6.777 -13.141 1.00 92.75 247 LYS A N 1
ATOM 1901 C CA . LYS A 1 247 ? -2.074 -7.317 -14.494 1.00 92.75 247 LYS A CA 1
ATOM 1902 C C . LYS A 1 247 ? -3.548 -7.617 -14.790 1.00 92.75 247 LYS A C 1
ATOM 1904 O O . LYS A 1 247 ? -3.958 -7.642 -15.944 1.00 92.75 247 LYS A O 1
ATOM 1909 N N . ASN A 1 248 ? -4.364 -7.803 -13.749 1.00 90.00 248 ASN A N 1
ATOM 1910 C CA . ASN A 1 248 ? -5.806 -8.013 -13.887 1.00 90.00 248 ASN A CA 1
ATOM 1911 C C . ASN A 1 248 ? -6.583 -6.701 -14.078 1.00 90.00 248 ASN A C 1
ATOM 1913 O O . ASN A 1 248 ? -7.632 -6.702 -14.727 1.00 90.00 248 ASN A O 1
ATOM 1917 N N . ALA A 1 249 ? -6.079 -5.599 -13.513 1.00 89.31 249 ALA A N 1
ATOM 1918 C CA . ALA A 1 249 ? -6.710 -4.279 -13.562 1.00 89.31 249 ALA A CA 1
ATOM 1919 C C . ALA A 1 249 ? -6.223 -3.434 -14.752 1.00 89.31 249 ALA A C 1
ATOM 1921 O O . ALA A 1 249 ? -6.992 -2.658 -15.311 1.00 89.31 249 ALA A O 1
ATOM 1922 N N . LEU A 1 250 ? -4.965 -3.608 -15.158 1.00 91.12 250 LEU A N 1
ATOM 1923 C CA . LEU A 1 250 ? -4.299 -2.879 -16.238 1.00 91.12 250 LEU A CA 1
ATOM 1924 C C . LEU A 1 250 ? -4.166 -3.757 -17.489 1.00 91.12 250 LEU A C 1
ATOM 1926 O O . LEU A 1 250 ? -3.075 -3.922 -18.032 1.00 91.12 250 LEU A O 1
ATOM 1930 N N . LYS A 1 251 ? -5.282 -4.343 -17.937 1.00 86.88 251 LYS A N 1
ATOM 1931 C CA . LYS A 1 251 ? -5.313 -5.180 -19.148 1.00 86.88 251 LYS A CA 1
ATOM 1932 C C . LYS A 1 251 ? -4.807 -4.399 -20.362 1.00 86.88 251 LYS A C 1
ATOM 1934 O O . LYS A 1 251 ? -5.081 -3.206 -20.487 1.00 86.88 251 LYS A O 1
ATOM 1939 N N . GLY A 1 252 ? -4.083 -5.077 -21.249 1.00 87.06 252 GLY A N 1
ATOM 1940 C CA . GLY A 1 252 ? -3.451 -4.452 -22.414 1.00 87.06 252 GLY A CA 1
ATOM 1941 C C . GLY A 1 252 ? -2.185 -3.642 -22.102 1.00 87.06 252 GLY A C 1
ATOM 1942 O O . GLY A 1 252 ? -1.660 -2.977 -22.991 1.00 87.06 252 GLY A O 1
ATOM 1943 N N . HIS A 1 253 ? -1.676 -3.694 -20.866 1.00 91.19 253 HIS A N 1
ATOM 1944 C CA . HIS A 1 253 ? -0.392 -3.105 -20.488 1.00 91.19 253 HIS A CA 1
ATOM 1945 C C . HIS A 1 253 ? 0.558 -4.168 -19.939 1.00 91.19 253 HIS A C 1
ATOM 1947 O O . HIS A 1 253 ? 0.163 -5.044 -19.169 1.00 91.19 253 HIS A O 1
ATOM 1953 N N . ARG A 1 254 ? 1.846 -4.047 -20.272 1.00 93.94 254 ARG A N 1
ATOM 1954 C CA . ARG A 1 254 ? 2.876 -4.983 -19.813 1.00 93.94 254 ARG A CA 1
ATOM 1955 C C . 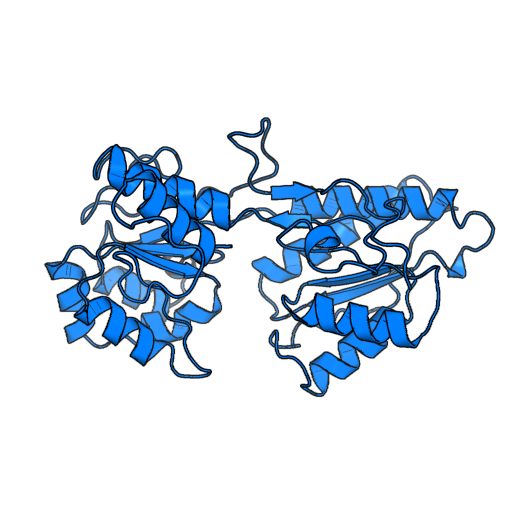ARG A 1 254 ? 3.179 -4.747 -18.334 1.00 93.94 254 ARG A C 1
ATOM 1957 O O . ARG A 1 254 ? 3.690 -3.691 -17.958 1.00 93.94 254 ARG A O 1
ATOM 1964 N N . ILE A 1 255 ? 2.896 -5.746 -17.499 1.00 95.75 255 ILE A N 1
ATOM 1965 C CA . ILE A 1 255 ? 3.191 -5.735 -16.061 1.00 95.75 255 ILE A CA 1
ATOM 1966 C C . ILE A 1 255 ? 4.300 -6.750 -15.774 1.00 95.75 255 ILE A C 1
ATOM 1968 O O . ILE A 1 255 ? 4.126 -7.946 -16.007 1.00 95.75 255 ILE A O 1
ATOM 1972 N N . PHE A 1 256 ? 5.443 -6.293 -15.255 1.00 97.00 256 PHE A N 1
ATOM 1973 C CA . PHE A 1 256 ? 6.554 -7.184 -14.917 1.00 97.00 256 PHE A CA 1
ATOM 1974 C C . PHE A 1 256 ? 6.208 -8.122 -13.775 1.00 97.00 256 PHE A C 1
ATOM 1976 O O . PHE A 1 256 ? 6.377 -9.326 -13.897 1.00 97.00 256 PHE A O 1
ATOM 1983 N N . THR A 1 257 ? 5.717 -7.561 -12.682 1.00 97.69 257 THR A N 1
ATOM 1984 C CA . THR A 1 257 ? 5.177 -8.240 -11.504 1.00 97.69 257 THR A CA 1
ATOM 1985 C C . THR A 1 257 ? 4.393 -7.197 -10.704 1.00 97.69 257 THR A C 1
ATOM 1987 O O . THR A 1 257 ? 4.362 -6.028 -11.090 1.00 97.69 257 THR A O 1
ATOM 1990 N N . SER A 1 258 ? 3.771 -7.591 -9.597 1.00 97.94 258 SER A N 1
ATOM 1991 C CA . SER A 1 258 ? 3.217 -6.662 -8.615 1.00 97.94 258 SER A CA 1
ATOM 1992 C C . SER A 1 258 ? 3.687 -7.020 -7.209 1.00 97.94 258 SER A C 1
ATOM 1994 O O . SER A 1 258 ? 3.618 -8.186 -6.820 1.00 97.94 258 SER A O 1
ATOM 1996 N N . VAL A 1 259 ? 4.121 -6.023 -6.438 1.00 98.00 259 VAL A N 1
ATOM 1997 C CA . VAL A 1 259 ? 4.349 -6.165 -4.995 1.00 98.00 259 VAL A CA 1
ATOM 1998 C C . VAL A 1 259 ? 2.989 -6.077 -4.306 1.00 98.00 259 VAL A C 1
ATOM 2000 O O . VAL A 1 259 ? 2.396 -5.008 -4.183 1.00 98.00 259 VAL A O 1
ATOM 2003 N N . MET A 1 260 ? 2.455 -7.224 -3.911 1.00 95.94 260 MET A N 1
ATOM 2004 C CA . MET A 1 260 ? 1.106 -7.364 -3.380 1.00 95.94 260 MET A CA 1
ATOM 2005 C C . MET A 1 260 ? 1.059 -7.039 -1.887 1.00 95.94 260 MET A C 1
ATOM 2007 O O . MET A 1 260 ? 1.938 -7.443 -1.128 1.00 95.94 260 MET A O 1
ATOM 2011 N N . LYS A 1 261 ? -0.021 -6.374 -1.473 1.00 95.12 261 LYS A N 1
ATOM 2012 C CA . LYS A 1 261 ? -0.401 -6.090 -0.088 1.00 95.12 261 LYS A CA 1
ATOM 2013 C C . LYS A 1 261 ? -1.891 -6.401 0.066 1.00 95.12 261 LYS A C 1
ATOM 2015 O O . LYS A 1 261 ? -2.760 -5.616 -0.316 1.00 95.12 261 LYS A O 1
ATOM 2020 N N . LEU A 1 262 ? -2.201 -7.571 0.613 1.00 92.88 262 LEU A N 1
ATOM 2021 C CA . LEU A 1 262 ? -3.535 -8.173 0.633 1.00 92.88 262 LEU A CA 1
ATOM 2022 C C . LEU A 1 262 ? -4.446 -7.568 1.714 1.00 92.88 262 LEU A C 1
ATOM 2024 O O . LEU A 1 262 ? -4.986 -8.277 2.563 1.00 92.88 262 LEU A O 1
ATOM 2028 N N . ILE A 1 263 ? -4.678 -6.252 1.643 1.00 93.19 263 ILE A N 1
ATOM 2029 C CA . ILE A 1 263 ? -5.569 -5.513 2.556 1.00 93.19 263 ILE A CA 1
ATOM 2030 C C . ILE A 1 263 ? -6.942 -6.180 2.651 1.00 93.19 263 ILE A C 1
ATOM 2032 O O . ILE A 1 263 ? -7.486 -6.321 3.741 1.00 93.19 263 ILE A O 1
ATOM 2036 N N . GLY A 1 264 ? -7.499 -6.607 1.512 1.00 91.88 264 GLY A N 1
ATOM 2037 C CA . GLY A 1 264 ? -8.811 -7.253 1.491 1.00 91.88 264 GLY A CA 1
ATOM 2038 C C . GLY A 1 264 ? -8.846 -8.533 2.323 1.00 91.88 264 GLY A C 1
ATOM 2039 O O . GLY A 1 264 ? -9.761 -8.710 3.117 1.00 91.88 264 GLY A O 1
ATOM 2040 N N . GLN A 1 265 ? -7.825 -9.384 2.204 1.00 90.88 265 GLN A N 1
ATOM 2041 C CA . GLN A 1 265 ? -7.760 -10.626 2.972 1.00 90.88 265 GLN A CA 1
ATOM 2042 C C . GLN A 1 265 ? -7.573 -10.355 4.469 1.00 90.88 265 GLN A C 1
ATOM 2044 O O . GLN A 1 265 ? -8.248 -10.973 5.286 1.00 90.88 265 GLN A O 1
ATOM 2049 N N . ALA A 1 266 ? -6.705 -9.404 4.834 1.00 91.44 266 ALA A N 1
ATOM 2050 C CA . ALA A 1 266 ? -6.478 -9.035 6.232 1.00 91.44 266 ALA A CA 1
ATOM 2051 C C . ALA A 1 266 ? -7.751 -8.487 6.895 1.00 91.44 266 ALA A C 1
ATOM 2053 O O . ALA A 1 266 ? -8.151 -8.964 7.954 1.00 91.44 266 ALA A O 1
ATOM 2054 N N . VAL A 1 267 ? -8.422 -7.528 6.247 1.00 92.50 267 VAL A N 1
ATOM 2055 C CA . VAL A 1 267 ? -9.677 -6.947 6.751 1.00 92.50 267 VAL A CA 1
ATOM 2056 C C . VAL A 1 267 ? -10.773 -8.007 6.829 1.00 92.50 267 VAL A C 1
ATOM 2058 O O . VAL A 1 267 ? -11.491 -8.056 7.824 1.00 92.50 267 VAL A O 1
ATOM 2061 N N . TYR A 1 268 ? -10.887 -8.866 5.813 1.00 91.44 268 TYR A N 1
ATOM 2062 C CA . TYR A 1 268 ? -11.864 -9.950 5.807 1.00 91.44 268 TYR A CA 1
ATOM 2063 C C . TYR A 1 268 ? -11.649 -10.888 6.996 1.00 91.44 268 TYR A C 1
ATOM 2065 O O . TYR A 1 268 ? -12.597 -11.135 7.728 1.00 91.44 268 TYR A O 1
ATOM 2073 N N . ASN A 1 269 ? -10.417 -11.342 7.238 1.00 89.56 269 ASN A N 1
ATOM 2074 C CA . ASN A 1 269 ? -10.109 -12.256 8.338 1.00 89.56 269 ASN A CA 1
ATOM 2075 C C . ASN A 1 269 ? -10.384 -11.619 9.712 1.00 89.56 269 ASN A C 1
ATOM 2077 O O . ASN A 1 269 ? -10.997 -12.254 10.563 1.00 89.56 269 ASN A O 1
ATOM 2081 N N . VAL A 1 270 ? -10.006 -10.348 9.914 1.00 90.50 270 VAL A N 1
ATOM 2082 C CA . VAL A 1 270 ? -10.313 -9.619 11.161 1.00 90.50 270 VAL A CA 1
ATOM 2083 C C . VAL A 1 270 ? -11.822 -9.515 11.383 1.00 90.50 270 VAL A C 1
ATOM 2085 O O . VAL A 1 270 ? -12.302 -9.784 12.482 1.00 90.50 270 VAL A O 1
ATOM 2088 N N . LEU A 1 271 ? -12.583 -9.132 10.353 1.00 90.38 271 LEU A N 1
ATOM 2089 C CA . LEU A 1 271 ? -14.038 -9.039 10.461 1.00 90.38 271 LEU A CA 1
ATOM 2090 C C . LEU A 1 271 ? -14.664 -10.420 10.678 1.00 90.38 271 LEU A C 1
ATOM 2092 O O . LEU A 1 271 ? -15.516 -10.556 11.547 1.00 90.38 271 LEU A O 1
ATOM 2096 N N . ALA A 1 272 ? -14.240 -11.442 9.937 1.00 88.75 272 ALA A N 1
ATOM 2097 C CA . ALA A 1 272 ? -14.756 -12.799 10.065 1.00 88.75 272 ALA A CA 1
ATOM 2098 C C . ALA A 1 272 ? -14.610 -13.324 11.496 1.00 88.75 272 ALA A C 1
ATOM 2100 O O . ALA A 1 272 ? -15.589 -13.820 12.054 1.00 88.75 272 ALA A O 1
ATOM 2101 N N . ASP A 1 273 ? -13.445 -13.142 12.120 1.00 87.81 273 ASP A N 1
ATOM 2102 C CA . ASP A 1 273 ? -13.233 -13.509 13.521 1.00 87.81 273 ASP A CA 1
ATOM 2103 C C . ASP A 1 273 ? -14.162 -12.707 14.456 1.00 87.81 273 ASP A C 1
ATOM 2105 O O . ASP A 1 273 ? -14.867 -13.299 15.274 1.00 87.81 273 ASP A O 1
ATOM 2109 N N . LEU A 1 274 ? -14.262 -11.379 14.275 1.00 88.00 274 LEU A N 1
ATOM 2110 C CA . LEU A 1 274 ? -15.162 -10.519 15.064 1.00 88.00 274 LEU A CA 1
ATOM 2111 C C . LEU A 1 274 ? -16.638 -10.948 14.972 1.00 88.00 274 LEU A C 1
ATOM 2113 O O . LEU A 1 274 ? -17.356 -10.875 15.969 1.00 88.00 274 LEU A O 1
ATOM 2117 N N . TYR A 1 275 ? -17.099 -11.390 13.799 1.00 85.25 275 TYR A N 1
ATOM 2118 C CA . TYR A 1 275 ? -18.478 -11.844 13.591 1.00 85.25 275 TYR A CA 1
ATOM 2119 C C . TYR A 1 275 ? -18.732 -13.279 14.071 1.00 85.25 275 TYR A C 1
ATOM 2121 O O . TYR A 1 275 ? -19.862 -13.581 14.451 1.00 85.25 275 TYR A O 1
ATOM 2129 N N . SER A 1 276 ? -17.736 -14.169 14.014 1.00 81.31 276 SER A N 1
ATOM 2130 C CA . SER A 1 276 ? -17.945 -15.617 14.189 1.00 81.31 276 SER A CA 1
ATOM 2131 C C . SER A 1 276 ? -17.443 -16.184 15.516 1.00 81.31 276 SER A C 1
ATOM 2133 O O . SER A 1 276 ? -18.054 -17.114 16.036 1.00 81.31 276 SER A O 1
ATOM 2135 N N . GLN A 1 277 ? -16.362 -15.642 16.079 1.00 72.12 277 GLN A N 1
ATOM 2136 C CA . GLN A 1 277 ? -15.681 -16.214 17.250 1.00 72.12 277 GLN A CA 1
ATOM 2137 C C . GLN A 1 277 ? -15.923 -15.421 18.544 1.00 72.12 277 GLN A C 1
ATOM 2139 O O . GLN A 1 277 ? -15.543 -15.857 19.631 1.00 72.12 277 GLN A O 1
ATOM 2144 N N . GLY A 1 278 ? -16.616 -14.283 18.450 1.00 63.66 278 GLY A N 1
ATOM 2145 C CA . GLY A 1 278 ? -16.913 -13.424 19.592 1.00 63.66 278 GLY A CA 1
ATOM 2146 C C . GLY A 1 278 ? -15.708 -12.603 20.062 1.00 63.66 278 GLY A C 1
ATOM 2147 O O . GLY A 1 278 ? -14.579 -12.753 19.605 1.00 63.66 278 GLY A O 1
ATOM 2148 N N . GLU A 1 279 ? -15.965 -11.690 20.996 1.00 65.88 279 GLU A N 1
ATOM 2149 C CA . GLU A 1 279 ? -15.124 -10.524 21.324 1.00 65.88 279 GLU A CA 1
ATOM 2150 C C . GLU A 1 279 ? -13.724 -10.829 21.897 1.00 65.88 279 GLU A C 1
ATOM 2152 O O . GLU A 1 279 ? -12.959 -9.893 22.111 1.00 65.88 279 GLU A O 1
ATOM 2157 N N . ASN A 1 280 ? -13.393 -12.107 22.127 1.00 63.78 280 ASN A N 1
ATOM 2158 C CA . ASN A 1 280 ? -12.195 -12.556 22.848 1.00 63.78 280 ASN A CA 1
ATOM 2159 C C . ASN A 1 280 ? -11.316 -13.541 22.049 1.00 63.78 280 ASN A C 1
ATOM 2161 O O . ASN A 1 280 ? -10.377 -14.111 22.606 1.00 63.78 280 ASN A O 1
ATOM 2165 N N . SER A 1 281 ? -11.614 -13.796 20.770 1.00 68.25 281 SER A N 1
ATOM 2166 C CA . SER A 1 281 ? -10.826 -14.720 19.945 1.00 68.25 281 SER A CA 1
ATOM 2167 C C . SER A 1 281 ? -10.657 -14.172 18.529 1.00 68.25 281 SER A C 1
ATOM 2169 O O . SER A 1 281 ? -11.462 -14.421 17.640 1.00 68.25 281 SER A O 1
ATOM 2171 N N . LEU A 1 282 ? -9.613 -13.357 18.342 1.00 80.25 282 LEU A N 1
ATOM 2172 C CA . LEU A 1 282 ? -9.162 -12.916 17.023 1.00 80.25 282 LEU A CA 1
ATOM 2173 C C . LEU A 1 282 ? -7.841 -13.608 16.692 1.00 80.25 282 LEU A C 1
ATOM 2175 O O . LEU A 1 282 ? -6.825 -13.368 17.348 1.00 80.25 282 LEU A O 1
ATOM 2179 N N . SER A 1 283 ? -7.824 -14.410 15.633 1.00 78.62 283 SER A N 1
ATOM 2180 C CA . SER A 1 283 ? -6.649 -15.157 15.167 1.00 78.62 283 SER A CA 1
ATOM 2181 C C . SER A 1 283 ? -5.496 -14.212 14.824 1.00 78.62 283 SER A C 1
ATOM 2183 O O . SER A 1 283 ? -4.332 -14.430 15.177 1.00 78.62 283 SER A O 1
ATOM 2185 N N . LEU A 1 284 ? -5.834 -13.107 14.157 1.00 78.19 284 LEU A N 1
ATOM 2186 C CA . LEU A 1 284 ? -4.870 -12.093 13.738 1.00 78.19 284 LEU A CA 1
ATOM 2187 C C . LEU A 1 284 ? -4.485 -11.117 14.849 1.00 78.19 284 LEU A C 1
ATOM 2189 O O . LEU A 1 284 ? -3.473 -10.432 14.729 1.00 78.19 284 LEU A O 1
ATOM 2193 N N . GLN A 1 285 ? -5.262 -11.063 15.928 1.00 80.75 285 GLN A N 1
ATOM 2194 C CA . GLN A 1 285 ? -5.148 -10.070 16.996 1.00 80.75 285 GLN A CA 1
ATOM 2195 C C . GLN A 1 285 ? -5.374 -10.724 18.368 1.00 80.75 285 GLN A C 1
ATOM 2197 O O . GLN A 1 285 ? -6.315 -10.369 19.083 1.00 80.75 285 GLN A O 1
ATOM 2202 N N . PRO A 1 286 ? -4.548 -11.723 18.739 1.00 80.06 286 PRO A N 1
ATOM 2203 C CA . PRO A 1 286 ? -4.752 -12.469 19.970 1.00 80.06 286 PRO A CA 1
ATOM 2204 C C . PRO A 1 286 ? -4.678 -11.532 21.176 1.00 80.06 286 PRO A C 1
ATOM 2206 O O . PRO A 1 286 ? -3.764 -10.716 21.292 1.00 80.06 286 PRO A O 1
ATOM 2209 N N . GLY A 1 287 ? -5.646 -11.660 22.080 1.00 83.88 287 GLY A N 1
ATOM 2210 C CA . GLY A 1 287 ? -5.740 -10.828 23.278 1.00 83.88 287 GLY A CA 1
ATOM 2211 C C . GLY A 1 287 ? -6.413 -9.471 23.073 1.00 83.88 287 GLY A C 1
ATOM 2212 O O . GLY A 1 287 ? -6.486 -8.710 24.032 1.00 83.88 287 GLY A O 1
ATOM 2213 N N . PHE A 1 288 ? -6.917 -9.148 21.878 1.00 90.88 288 PHE A N 1
ATOM 2214 C CA . PHE A 1 288 ? -7.899 -8.072 21.755 1.00 90.88 288 PHE A CA 1
ATOM 2215 C C . PHE A 1 288 ? -9.162 -8.429 22.550 1.00 90.88 288 PHE A C 1
ATOM 2217 O O . PHE A 1 288 ? -9.671 -9.542 22.439 1.00 90.88 288 PHE A O 1
ATOM 2224 N N . GLU A 1 289 ? -9.671 -7.464 23.313 1.00 91.00 289 GLU A N 1
ATOM 2225 C CA . GLU A 1 289 ? -10.930 -7.577 24.047 1.00 91.00 289 GLU A CA 1
ATOM 2226 C C . GLU A 1 289 ? -11.692 -6.254 23.942 1.00 91.00 289 GLU A C 1
ATOM 2228 O O . GLU A 1 289 ? -11.189 -5.199 24.357 1.00 91.00 289 GLU A O 1
ATOM 2233 N N . ILE A 1 290 ? -12.925 -6.300 23.431 1.00 91.19 290 ILE A N 1
ATOM 2234 C CA . ILE A 1 290 ? -13.752 -5.099 23.261 1.00 91.19 290 ILE A CA 1
ATOM 2235 C C . ILE A 1 290 ? -13.921 -4.374 24.602 1.00 91.19 290 ILE A C 1
ATOM 2237 O O . ILE A 1 290 ? -14.257 -4.957 25.631 1.00 91.19 290 ILE A O 1
ATOM 2241 N N . GLY A 1 291 ? -13.651 -3.068 24.589 1.00 91.69 291 GLY A N 1
ATOM 2242 C CA . GLY A 1 291 ? -13.735 -2.197 25.761 1.00 91.69 291 GLY A CA 1
ATOM 2243 C C . GLY A 1 291 ? -12.650 -2.392 26.830 1.00 91.69 291 GLY A C 1
ATOM 2244 O O . GLY A 1 291 ? -12.613 -1.592 27.765 1.00 91.69 291 GLY A O 1
ATOM 2245 N N . LYS A 1 292 ? -11.764 -3.392 26.704 1.00 92.50 292 LYS A N 1
ATOM 2246 C CA . LYS A 1 292 ? -10.754 -3.723 27.724 1.00 92.50 292 LYS A CA 1
ATOM 2247 C C . LYS A 1 292 ? -9.314 -3.664 27.231 1.00 92.50 292 LYS A C 1
ATOM 2249 O O . LYS A 1 292 ? -8.476 -3.098 27.927 1.00 92.50 292 LYS A O 1
ATOM 2254 N N . LYS A 1 293 ? -9.014 -4.240 26.062 1.00 93.38 293 LYS A N 1
ATOM 2255 C CA . LYS A 1 293 ? -7.646 -4.347 25.536 1.00 93.38 293 LYS A CA 1
ATOM 2256 C C . LYS A 1 293 ? -7.627 -4.143 24.024 1.00 93.38 293 LYS A C 1
ATOM 2258 O O . LYS A 1 293 ? -8.316 -4.839 23.285 1.00 93.38 293 LYS A O 1
ATOM 2263 N N . ASN A 1 294 ? -6.859 -3.154 23.566 1.00 94.25 294 ASN A N 1
ATOM 2264 C CA . ASN A 1 294 ? -6.642 -2.923 22.137 1.00 94.25 294 ASN A CA 1
ATOM 2265 C C . ASN A 1 294 ? -5.843 -4.065 21.487 1.00 94.25 294 ASN A C 1
ATOM 2267 O O . ASN A 1 294 ? -5.135 -4.807 22.165 1.00 94.25 294 ASN A O 1
ATOM 2271 N N . GLY A 1 295 ? -5.941 -4.171 20.162 1.00 90.50 295 GLY A N 1
ATOM 2272 C CA . GLY A 1 295 ? -5.144 -5.099 19.372 1.00 90.50 295 GLY A CA 1
ATOM 2273 C C . GLY A 1 295 ? -3.684 -4.661 19.329 1.00 90.50 295 GLY A C 1
ATOM 2274 O O . GLY A 1 295 ? -3.381 -3.469 19.384 1.00 90.50 295 GLY A O 1
ATOM 2275 N N . GLU A 1 296 ? -2.778 -5.621 19.217 1.00 85.88 296 GLU A N 1
ATOM 2276 C CA . GLU A 1 296 ? -1.346 -5.376 19.071 1.00 85.88 296 GLU A CA 1
ATOM 2277 C C . GLU A 1 296 ? -0.991 -5.397 17.580 1.00 85.88 296 GLU A C 1
ATOM 2279 O O . GLU A 1 296 ? -1.446 -6.258 16.825 1.00 85.88 296 GLU A O 1
ATOM 2284 N N . ALA A 1 297 ? -0.183 -4.446 17.109 1.00 75.81 297 ALA A N 1
ATOM 2285 C CA . ALA A 1 297 ? 0.220 -4.435 15.708 1.00 75.81 297 ALA A CA 1
ATOM 2286 C C . ALA A 1 297 ? 1.084 -5.663 15.391 1.00 75.81 297 ALA A C 1
ATOM 2288 O O . ALA A 1 297 ? 2.282 -5.696 15.665 1.00 75.81 297 ALA A O 1
ATOM 2289 N N . LYS A 1 298 ? 0.477 -6.673 14.763 1.00 74.38 298 LYS A N 1
ATOM 2290 C CA . LYS A 1 298 ? 1.219 -7.706 14.049 1.00 74.38 298 LYS A CA 1
ATOM 2291 C C . LYS A 1 298 ? 1.554 -7.184 12.666 1.00 74.38 298 LYS A C 1
ATOM 2293 O O . LYS A 1 298 ? 0.678 -6.728 11.932 1.00 74.38 298 LYS A O 1
ATOM 2298 N N . VAL A 1 299 ? 2.833 -7.257 12.324 1.00 79.00 299 VAL A N 1
ATOM 2299 C CA . VAL A 1 299 ? 3.299 -6.887 10.996 1.00 79.00 299 VAL A CA 1
ATOM 2300 C C . VAL A 1 299 ? 3.025 -8.055 10.051 1.00 79.00 299 VAL A C 1
ATOM 2302 O O . VAL A 1 299 ? 3.650 -9.111 10.125 1.00 79.00 299 VAL A O 1
ATOM 2305 N N . PHE A 1 300 ? 2.040 -7.868 9.185 1.00 81.69 300 PHE A N 1
ATOM 2306 C CA . PHE A 1 300 ? 1.614 -8.807 8.162 1.00 81.69 300 PHE A CA 1
ATOM 2307 C C . PHE A 1 300 ? 2.675 -8.874 7.052 1.00 81.69 300 PHE A C 1
ATOM 2309 O O . PHE A 1 300 ? 2.887 -7.893 6.340 1.00 81.69 300 PHE A O 1
ATOM 2316 N N . GLY A 1 301 ? 3.367 -10.009 6.926 1.00 82.31 301 GLY A N 1
ATOM 2317 C CA . GLY A 1 301 ? 4.528 -10.177 6.038 1.00 82.31 301 GLY A CA 1
ATOM 2318 C C . GLY A 1 301 ? 4.331 -11.177 4.891 1.00 82.31 301 GLY A C 1
ATOM 2319 O O . GLY A 1 301 ? 3.202 -11.497 4.504 1.00 82.31 301 GLY A O 1
ATOM 2320 N N . TYR A 1 302 ? 5.458 -11.667 4.353 1.00 76.62 302 TYR A N 1
ATOM 2321 C CA . TYR A 1 302 ? 5.518 -12.561 3.185 1.00 76.62 302 TYR A CA 1
ATOM 2322 C C . TYR A 1 302 ? 4.892 -13.951 3.427 1.00 76.62 302 TYR A C 1
ATOM 2324 O O . TYR A 1 302 ? 4.492 -14.607 2.471 1.00 76.62 302 TYR A O 1
ATOM 2332 N N . GLY A 1 303 ? 4.716 -14.351 4.694 1.00 74.88 303 GLY A N 1
ATOM 2333 C CA . GLY A 1 303 ? 4.089 -15.613 5.101 1.00 74.88 303 GLY A CA 1
ATOM 2334 C C . GLY A 1 303 ? 4.883 -16.858 4.691 1.00 74.88 303 GLY A C 1
ATOM 2335 O O . GLY A 1 303 ? 5.601 -16.867 3.697 1.00 74.88 303 GLY A O 1
ATOM 2336 N N . GLU A 1 304 ? 4.750 -17.943 5.451 1.00 73.25 304 GLU A N 1
ATOM 2337 C CA . GLU A 1 304 ? 5.331 -19.245 5.067 1.00 73.25 304 GLU A CA 1
ATOM 2338 C C . GLU A 1 304 ? 4.351 -20.080 4.227 1.00 73.25 304 GLU A C 1
ATOM 2340 O O . GLU A 1 304 ? 4.735 -21.032 3.552 1.00 73.25 304 GLU A O 1
ATOM 2345 N N . ASN A 1 305 ? 3.065 -19.724 4.265 1.00 75.38 305 ASN A N 1
ATOM 2346 C CA . ASN A 1 305 ? 1.977 -20.408 3.575 1.00 75.38 305 ASN A CA 1
ATOM 2347 C C . ASN A 1 305 ? 0.857 -19.423 3.206 1.00 75.38 305 ASN A C 1
ATOM 2349 O O . ASN A 1 305 ? 0.809 -18.300 3.704 1.00 75.38 305 ASN A O 1
ATOM 2353 N N . GLU A 1 306 ? -0.084 -19.860 2.370 1.00 70.50 306 GLU A N 1
ATOM 2354 C CA . GLU A 1 306 ? -1.189 -19.017 1.887 1.00 70.50 306 GLU A CA 1
ATOM 2355 C C . GLU A 1 306 ? -2.087 -18.467 3.016 1.00 70.50 306 GLU A C 1
ATOM 2357 O O . GLU A 1 306 ? -2.640 -17.381 2.882 1.00 70.50 306 GLU A O 1
ATOM 2362 N N . ALA A 1 307 ? -2.182 -19.147 4.165 1.00 70.56 307 ALA A N 1
ATOM 2363 C CA . ALA A 1 307 ? -2.960 -18.669 5.314 1.00 70.56 307 ALA A CA 1
ATOM 2364 C C . ALA A 1 307 ? -2.275 -17.525 6.097 1.00 70.56 307 ALA A C 1
ATOM 2366 O O . ALA A 1 307 ? -2.930 -16.796 6.843 1.00 70.56 307 ALA A O 1
ATOM 2367 N N . SER A 1 308 ? -0.960 -17.357 5.931 1.00 73.06 308 SER A N 1
ATOM 2368 C CA . SER A 1 308 ? -0.135 -16.349 6.617 1.00 73.06 308 SER A CA 1
ATOM 2369 C C . SER A 1 308 ? 0.490 -15.322 5.667 1.00 73.06 308 SER A C 1
ATOM 2371 O O . SER A 1 308 ? 1.204 -14.421 6.109 1.00 73.06 308 SER A O 1
ATOM 2373 N N . LYS A 1 309 ? 0.210 -15.435 4.366 1.00 84.88 309 LYS A N 1
ATOM 2374 C CA . LYS A 1 309 ? 0.748 -14.582 3.311 1.00 84.88 309 LYS A CA 1
ATOM 2375 C C . LYS A 1 309 ? -0.177 -13.403 3.064 1.00 84.88 309 LYS A C 1
ATOM 2377 O O . LYS A 1 309 ? -1.224 -13.533 2.444 1.00 84.88 309 LYS A O 1
ATOM 2382 N N . TYR A 1 310 ? 0.233 -12.236 3.541 1.00 91.19 310 TYR A N 1
ATOM 2383 C CA . TYR A 1 310 ? -0.502 -10.978 3.365 1.00 91.19 310 TYR A CA 1
ATOM 2384 C C . TYR A 1 310 ? 0.264 -9.967 2.521 1.00 91.19 310 TYR A C 1
ATOM 2386 O O . TYR A 1 310 ? -0.299 -8.967 2.075 1.00 91.19 310 TYR A O 1
ATOM 2394 N N . VAL A 1 311 ? 1.537 -10.244 2.275 1.00 94.25 311 VAL A N 1
ATOM 2395 C CA . VAL A 1 311 ? 2.390 -9.534 1.337 1.00 94.25 311 VAL A CA 1
ATOM 2396 C C . VAL A 1 311 ? 2.983 -10.574 0.393 1.00 94.25 311 VAL A C 1
ATOM 2398 O O . VAL A 1 311 ? 3.248 -11.703 0.793 1.00 94.25 311 VAL A O 1
ATOM 2401 N N . GLY A 1 312 ? 3.176 -10.236 -0.877 1.00 94.31 312 GLY A N 1
ATOM 2402 C CA . GLY A 1 312 ? 3.739 -11.184 -1.832 1.00 94.31 312 GLY A CA 1
ATOM 2403 C C . GLY A 1 312 ? 4.208 -10.537 -3.120 1.00 94.31 312 GLY A C 1
ATOM 2404 O O . GLY A 1 312 ? 4.112 -9.328 -3.300 1.00 94.31 312 GLY A O 1
ATOM 2405 N N . VAL A 1 313 ? 4.707 -11.364 -4.031 1.00 95.00 313 VAL A N 1
ATOM 2406 C CA . VAL A 1 313 ? 5.064 -10.959 -5.391 1.00 95.00 313 VAL A CA 1
ATOM 2407 C C . VAL A 1 313 ? 4.177 -11.739 -6.355 1.00 95.00 313 VAL A C 1
ATOM 2409 O O . VAL A 1 313 ? 4.077 -12.963 -6.255 1.00 95.00 313 VAL A O 1
ATOM 2412 N N . ALA A 1 314 ? 3.498 -11.037 -7.259 1.00 94.62 314 ALA A N 1
ATOM 2413 C CA . ALA A 1 314 ? 2.657 -11.667 -8.268 1.00 94.62 314 ALA A CA 1
ATOM 2414 C C . ALA A 1 314 ? 3.506 -12.370 -9.340 1.00 94.62 314 ALA A C 1
ATOM 2416 O O . ALA A 1 314 ? 4.632 -11.968 -9.646 1.00 94.62 314 ALA A O 1
ATOM 2417 N N . THR A 1 315 ? 2.946 -13.395 -9.977 1.00 92.69 315 THR A N 1
ATOM 2418 C CA . THR A 1 315 ? 3.554 -13.981 -11.181 1.00 92.69 315 THR A CA 1
ATOM 2419 C C . THR A 1 315 ? 3.711 -12.927 -12.272 1.00 92.69 315 THR A C 1
ATOM 2421 O O . THR A 1 315 ? 2.852 -12.050 -12.401 1.00 92.69 315 THR A O 1
ATOM 2424 N N . SER A 1 316 ? 4.765 -13.032 -13.082 1.00 91.38 316 SER A N 1
ATOM 2425 C CA . SER A 1 316 ? 4.992 -12.063 -14.152 1.00 91.38 316 SER A CA 1
ATOM 2426 C C . SER A 1 316 ? 3.848 -12.031 -15.163 1.00 91.38 316 SER A C 1
ATOM 2428 O O . SER A 1 316 ? 3.281 -13.070 -15.493 1.00 91.38 316 SER A O 1
ATOM 2430 N N . GLY A 1 317 ? 3.517 -10.832 -15.646 1.00 88.62 317 GLY A N 1
ATOM 2431 C CA . GLY A 1 317 ? 2.551 -10.611 -16.720 1.00 88.62 317 GLY A CA 1
ATOM 2432 C C . GLY A 1 317 ? 3.196 -10.315 -18.075 1.00 88.62 317 GLY A C 1
ATOM 2433 O O . GLY A 1 317 ? 2.467 -10.067 -19.029 1.00 88.62 317 GLY A O 1
ATOM 2434 N N . LEU A 1 318 ? 4.535 -10.328 -18.196 1.00 87.44 318 LEU A N 1
ATOM 2435 C CA . LEU A 1 318 ? 5.219 -9.950 -19.446 1.00 87.44 318 LEU A CA 1
AT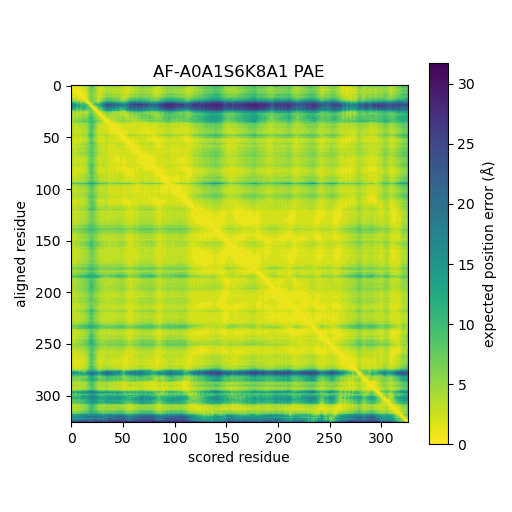OM 2436 C C . LEU A 1 318 ? 4.967 -10.906 -20.616 1.00 87.44 318 LEU A C 1
ATOM 2438 O O . LEU A 1 318 ? 5.200 -10.515 -21.756 1.00 87.44 318 LEU A O 1
ATOM 2442 N N . LEU A 1 319 ? 4.556 -12.142 -20.329 1.00 75.31 319 LEU A N 1
ATOM 2443 C CA . LEU A 1 319 ? 4.281 -13.185 -21.321 1.00 75.31 319 LEU A CA 1
ATOM 2444 C C . LEU A 1 319 ? 2.777 -13.439 -21.501 1.00 75.31 319 LEU A C 1
ATOM 2446 O O . LEU A 1 319 ? 2.388 -14.307 -22.282 1.00 75.31 319 LEU A O 1
ATOM 2450 N N . ASP A 1 320 ? 1.925 -12.709 -20.778 1.00 75.44 320 ASP A N 1
ATOM 2451 C CA . ASP A 1 320 ? 0.482 -12.879 -20.877 1.00 75.44 320 ASP A CA 1
ATOM 2452 C C . ASP A 1 320 ? -0.003 -12.220 -22.173 1.00 75.44 320 ASP A C 1
ATOM 2454 O O . ASP A 1 320 ? 0.035 -10.999 -22.309 1.00 75.44 320 ASP A O 1
ATOM 2458 N N . SER A 1 321 ? -0.534 -13.012 -23.110 1.00 67.00 321 SER A N 1
ATOM 2459 C CA . SER A 1 321 ? -1.057 -12.512 -24.394 1.00 67.00 321 SER A CA 1
ATOM 2460 C C . SER A 1 321 ? -2.149 -11.442 -24.244 1.00 67.00 321 SER A C 1
ATOM 2462 O O . SER A 1 321 ? -2.328 -10.613 -25.128 1.00 67.00 321 SER A O 1
ATOM 2464 N N . LYS A 1 322 ? -2.846 -11.422 -23.100 1.00 65.69 322 LYS A N 1
ATOM 2465 C CA . LYS A 1 322 ? -3.862 -10.417 -22.729 1.00 65.69 322 LYS A CA 1
ATOM 2466 C C . LYS A 1 322 ? -3.276 -9.056 -22.316 1.00 65.69 322 LYS A C 1
ATOM 2468 O O . LYS A 1 322 ? -4.021 -8.092 -22.162 1.00 65.69 322 LYS A O 1
ATOM 2473 N N . ASN A 1 323 ? -1.968 -8.988 -22.076 1.00 64.38 323 ASN A N 1
ATOM 2474 C CA . ASN A 1 323 ? -1.259 -7.822 -21.543 1.00 64.38 323 ASN A CA 1
ATOM 2475 C C . ASN A 1 323 ? -0.210 -7.267 -22.522 1.00 64.38 323 ASN A C 1
ATOM 2477 O O . ASN A 1 323 ? 0.571 -6.393 -22.151 1.00 64.38 323 ASN A O 1
ATOM 2481 N N . ASP A 1 324 ? -0.220 -7.740 -23.771 1.00 64.94 324 ASP A N 1
ATOM 2482 C CA . ASP A 1 324 ? 0.733 -7.353 -24.823 1.00 64.94 324 ASP A CA 1
ATOM 2483 C C . ASP A 1 324 ? 0.079 -6.544 -25.967 1.00 64.94 324 ASP A C 1
ATOM 2485 O O . ASP A 1 324 ? 0.619 -6.409 -27.065 1.00 64.94 324 ASP A O 1
ATOM 2489 N N . GLU A 1 325 ? -1.104 -5.978 -25.708 1.00 59.88 325 GLU A N 1
ATOM 2490 C CA . GLU A 1 325 ? -1.914 -5.220 -26.678 1.00 59.88 325 GLU A CA 1
ATOM 2491 C C . GLU A 1 325 ? -1.502 -3.744 -26.831 1.00 59.88 325 GLU A C 1
ATOM 2493 O O . GLU A 1 325 ? -2.364 -2.930 -27.164 1.00 59.88 325 GLU A O 1
ATOM 2498 N N . ILE A 1 326 ? -0.244 -3.383 -26.533 1.00 53.53 326 ILE A N 1
ATOM 2499 C CA . ILE A 1 326 ? 0.219 -1.974 -26.507 1.00 53.53 326 ILE A CA 1
ATOM 2500 C C . ILE A 1 326 ? -0.380 -1.157 -27.650 1.00 53.53 326 ILE A C 1
ATOM 2502 O O . ILE A 1 326 ? -0.107 -1.509 -28.822 1.00 53.53 326 ILE A O 1
#

Radius of gyration: 21.28 Å; Cα contacts (8 Å, |Δi|>4): 641; chains: 1; bounding box: 59×39×56 Å

InterPro domains:
  IPR003760 ABC transporter substrate-binding protein PnrA-like [PF02608] (2-274)
  IPR008107 Mycoplasma P48 major surface lipoprotein [PR01733] (42-58)
  IPR008107 Mycoplasma P48 major surface lipoprotein [PR01733] (117-133)
  IPR008107 Mycoplasma P48 major surface lipoprotein [PR01733] (144-161)
  IPR008107 Mycoplasma P48 major surface lipoprotein [PR01733] (164-177)
  IPR008107 Mycoplasma P48 major surface lipoprotein [PR01733] (200-215)
  IPR008107 Mycoplasma P48 major surface lipoprotein [PR01733] (257-273)
  IPR028082 Periplasmic binding protein-like I [SSF53822] (44-279)
  IPR050957 BMP Lipoprotein [PTHR34296] (7-274)

Secondary structure (DSSP, 8-state):
-HHHHHHHHHHHTTSS---SS-----SS----PPTT-HHHHHHHHHHTT-SEEEEESGGGHHHHHT--HHHHHHHHHTT-EEEEES--HHHHHHTT-HHHHHHHHHH-SS-EEEEEE--HHHHHHHHHHHHHHHHHHTTT-GGG-EEEEEESSSSHHHHHHHHHHHHHHHHHHHH-TTS--EES-SS-B---TT-TT-HHHHHHHHHHTTSSEEEEESTTHHHHHHHHHHHHT-TT-EEEEEES-GGGTSTTS-EEEEEEE-HHHHHHHHHHHHHHT-TT--SSSTT-BTTTBPPP--EE-S-SSTTT-SEEEPPP-TT-GGG---

Nearest PDB structures (foldseek):
  2gbp-assembly1_A  TM=6.138E-01  e=6.291E-06  Escherichia coli
  2ipn-assembly1_A  TM=6.144E-01  e=8.930E-06  Escherichia coli
  5kws-assembly1_A  TM=6.299E-01  e=3.843E-05  Yersinia pestis CO92
  2ipl-assembly1_A  TM=6.013E-01  e=1.907E-05  Escherichia coli
  8fxt-assembly1_A  TM=6.066E-01  e=3.625E-05  Escherichia coli